Protein 5GRQ (pdb70)

Radius of gyration: 24.54 Å; Cα contacts (8 Å, |Δi|>4): 240; chains: 4; bounding box: 32×36×92 Å

Organism: Homo sapiens (NCBI:txid9606)

InterPro domains:
  IPR031333 Daxx, N-terminal Rassf1C-interacting domain [PF03344] (49-145)
  IPR031333 Daxx, N-terminal Rassf1C-interacting domain [cd13151] (57-144)
  IPR038298 Daxx, N-terminal domain superfamily [G3DSA:1.10.8.810] (55-144)
  IPR046378 Daxx, histone-binding domain [PF20920] (296-380)
  IPR046378 Daxx, histone-binding domain [cd13150] (183-387)
  IPR046426 Daxx, histone-binding domain superfamily [G3DSA:1.20.58.2170] (178-389)

Solvent-accessible surface area: 14008 Å² total; per-residue (Å²): 73,168,139,23,44,81,132,67,2,77,107,18,3,92,60,0,10,82,25,0,103,136,65,3,84,79,47,97,69,0,23,78,8,0,108,42,5,20,97,11,10,67,20,21,4,44,0,14,47,67,2,18,97,25,0,52,102,0,4,63,118,1,141,80,133,68,56,48,3,2,17,16,0,24,65,0,3,93,27,1,109,82,28,38,52,128,151,51,148,183,125,149,122,15,58,80,128,76,2,57,148,38,2,109,59,0,24,105,13,0,143,139,84,2,72,106,46,101,69,2,26,69,28,2,101,80,31,13,102,171,8,64,22,17,9,39,0,16,50,66,0,22,98,46,0,54,144,10,8,73,67,2,144,83,131,86,62,24,6,1,9,8,0,19,77,4,1,86,41,0,120,82,34,53,94,193,130,131,81,158,42,127,18,41,140,29,96,90,2,133,110,10,20,139,112,0,29,98,56,18,181,52,81,121,40,156,116,135,79,39,62,78,29,78,89,0,107,104,7,23,135,107,1,38,97,44,15,156,86,90,182

Secondary structure (DSSP, 8-state):
-PPP-HHHHHHHHHHHHHHHHHH-TT-TTHHHHHHHHHHTB-HHHHTSHHHHHHHHHHHHHHHH-GGGHHHHHHHHHHHHHHTB-S----/-PPP-HHHHHHHHHHHHHHHHHHSTT-TTHHHHHHHHHHTB-HHHHTSHHHHHHHHHHHHHHHH-GGGHHHHHHHHHHHHHHTB-/----S-S--SSHHHHHHHHHHHHHHHHT--/-TTSGGGSHHHHHHHHHHHHHHHHT-

Foldseek 3Di:
DDAWCQVVLVVLVVVLLVVCVVPPVVPVVLSVVLVVLLVQFDPDCNGDVVSVVLSVVLVVVCVVCVVCNVVSSVVSVVVSVVGGNDDDDD/DDQFCLPVLVVLVVVVLVVCCVLVVVCNVLSVLLVVLLVQFDPDCNRDPVSVVLSVVLVVVCVVCVVCNVVSSVVSSVVSNVRGD/DDDDDDDQPPDPVSVVVVVVVVVVVVVVDD/DCVDQPNPVVSVVVVVVVVVVVVVVD

Sequence (231 aa):
GKKCYKLENEKLFEEFLELCKMQTADHPEVVPFLYNRQQRAHSLFLASAEFCNILSRVLSRARSRPAKLYVYINELCTVLKAHSAKKKLNGKKCYKLENEKLFEEFLELCKMQTADHPEVVPFLYNRQQRAHSLFLASAEFCNILSRVLSRARSRPAKLYVYINELCTVLKAHSAVTVDDDDDDNDPENRIAKKMLLEEIKANLSDDDDDDNDPENRIAKKMLLEEIKANL

Nearest PDB structures (foldseek):
  5grq-assembly1_A  TM=1.011E+00  e=3.594E-14  Homo sapiens
  5grq-assembly1_B  TM=9.901E-01  e=2.412E-12  Homo sapiens
  2kzs-assembly1_A  TM=9.160E-01  e=1.026E-12  Homo sapiens
  5y6o-assembly1_A  TM=9.663E-01  e=1.423E-11  Homo sapiens
  5y6o-assembly3_I  TM=9.458E-01  e=7.373E-12  Homo sapiens

GO terms:
  GO:0000775 chromosome, centromeric region (C, IDA)
  GO:0005634 nucleus (C, IDA)
  GO:0036480 neuron intrinsic apoptotic signaling pathway in response to oxidative stress (P, IGI)
  GO:0030295 protein kinase activator activity (F, IGI)
  GO:0019901 protein kinase binding (F, IPI)
  GO:0006355 regulation of DNA-templated transcription (P, IDA)
  GO:0034605 cellular response to heat (P, IDA)
  GO:0034620 cellular response to unfolded protein (P, IDA)
  GO:0016605 PML body (C, IDA)
  GO:0003713 transcription coactivator activity (F, IDA)
  GO:0042393 histone binding (F, IDA)
  GO:1903936 cellular response to sodium arsenite (P, IDA)
  GO:0140889 DNA replication-dependent chromatin disassembly (P, IDA)
  GO:0031396 regulation of protein ubiquitination (P, IDA)
  GO:0031509 subtelomeric heterochromatin formation (P, IDA)
  GO:0072738 cellular response to diamide (P, IDA)
  GO:0071276 cellular response to cadmium ion (P, IDA)
  GO:0071280 cellular response to copper ion (P, IDA)
  GO:0005634 nucleus (C, EXP)
  GO:0005737 cytoplasm (C, EXP)

B-factor: mean 21.77, std 12.93, range [7.53, 88.65]

CATH classification: 1.10.8.810

Structure (mmCIF, N/CA/C/O backbone):
data_5GRQ
#
_entry.id   5GRQ
#
_cell.length_a   53.428
_cell.length_b   56.217
_cell.length_c   102.917
_cell.angle_alpha   90.00
_cell.angle_beta   90.00
_cell.angle_gamma   90.00
#
_symmetry.space_group_name_H-M   'P 21 21 21'
#
loop_
_entity.id
_entity.type
_entity.pdbx_description
1 polymer 'Death domain-associated protein 6'
2 polymer 'Transcriptional regulator ATRX'
3 non-polymer 'ACETATE ION'
4 non-polymer GLYCEROL
5 non-polymer 'CHLORIDE ION'
6 non-polymer 'ZINC ION'
7 water water
#
loop_
_atom_site.group_PDB
_atom_site.id
_atom_site.type_symbol
_atom_site.label_atom_id
_atom_site.label_alt_id
_atom_site.label_comp_id
_atom_site.label_asym_id
_atom_site.label_entity_id
_atom_site.label_seq_id
_atom_site.pdbx_PDB_ins_code
_atom_site.Cartn_x
_atom_site.Cartn_y
_atom_site.Cartn_z
_atom_site.occupancy
_atom_site.B_iso_or_equiv
_atom_site.auth_seq_id
_atom_site.auth_comp_id
_atom_site.auth_asym_id
_atom_site.auth_atom_id
_atom_site.pdbx_PDB_model_num
ATOM 1 N N . GLY A 1 1 ? 55.118 -20.271 79.245 1.00 16.05 55 GLY A N 1
ATOM 2 C CA . GLY A 1 1 ? 54.115 -20.424 78.210 1.00 18.41 55 GLY A CA 1
ATOM 3 C C . GLY A 1 1 ? 54.690 -21.212 77.053 1.00 18.81 55 GLY A C 1
ATOM 4 O O . GLY A 1 1 ? 55.404 -22.193 77.252 1.00 19.96 55 GLY A O 1
ATOM 5 N N . LYS A 1 2 ? 54.396 -20.778 75.839 1.00 15.61 56 LYS A N 1
ATOM 6 C CA . LYS A 1 2 ? 54.915 -21.492 74.684 1.00 13.37 56 LYS A CA 1
ATOM 7 C C . LYS A 1 2 ? 56.438 -21.373 74.605 1.00 14.35 56 LYS A C 1
ATOM 8 O O . LYS A 1 2 ? 57.061 -20.476 75.191 1.00 14.75 56 LYS A O 1
ATOM 14 N N . LYS A 1 3 ? 57.036 -22.325 73.898 1.00 13.05 57 LYS A N 1
ATOM 15 C CA . LYS A 1 3 ? 58.487 -22.396 73.786 1.00 10.70 57 LYS A CA 1
ATOM 16 C C . LYS A 1 3 ? 59.030 -21.223 72.972 1.00 10.73 57 LYS A C 1
ATOM 17 O O . LYS A 1 3 ? 58.527 -20.919 71.883 1.00 12.33 57 LYS A O 1
ATOM 23 N N . CYS A 1 4 ? 60.072 -20.577 73.491 1.00 11.57 58 CYS A N 1
ATOM 24 C CA . CYS A 1 4 ? 60.716 -19.463 72.809 1.00 9.42 58 CYS A CA 1
ATOM 25 C C . CYS A 1 4 ? 61.746 -19.966 71.805 1.00 12.01 58 CYS A C 1
ATOM 26 O O . CYS A 1 4 ? 62.592 -20.800 72.140 1.00 13.92 58 CYS A O 1
ATOM 29 N N . TYR A 1 5 ? 61.672 -19.452 70.576 1.00 9.78 59 TYR A N 1
ATOM 30 C CA . TYR A 1 5 ? 62.586 -19.831 69.503 1.00 9.67 59 TYR A CA 1
ATOM 31 C C . TYR A 1 5 ? 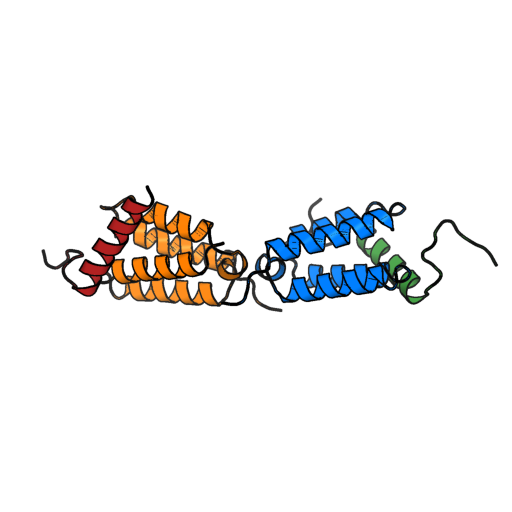63.463 -18.667 69.026 1.00 11.32 59 TYR A C 1
ATOM 32 O O . TYR A 1 5 ? 64.011 -18.729 67.917 1.00 12.12 59 TYR A O 1
ATOM 41 N N . LYS A 1 6 ? 63.623 -17.615 69.832 1.00 9.76 60 LYS A N 1
ATOM 42 C CA . LYS A 1 6 ? 64.373 -16.440 69.380 1.00 9.05 60 LYS A CA 1
ATOM 43 C C . LYS A 1 6 ? 65.744 -16.805 68.805 1.00 10.41 60 LYS A C 1
ATOM 44 O O . LYS A 1 6 ? 66.067 -16.430 67.673 1.00 12.01 60 LYS A O 1
ATOM 50 N N . LEU A 1 7 ? 66.581 -17.488 69.587 1.00 12.03 61 LEU A N 1
ATOM 51 C CA . LEU A 1 7 ? 67.940 -17.776 69.139 1.00 12.83 61 LEU A CA 1
ATOM 52 C C . LEU A 1 7 ? 67.963 -18.790 68.004 1.00 12.94 61 LEU A C 1
ATOM 53 O O . LEU A 1 7 ? 68.745 -18.644 67.058 1.00 13.28 61 LEU A O 1
ATOM 58 N N . GLU A 1 8 ? 67.130 -19.832 68.074 1.00 11.02 62 GLU A N 1
ATOM 59 C CA . GLU A 1 8 ? 67.092 -20.800 66.980 1.00 11.82 62 GLU A CA 1
ATOM 60 C C . GLU A 1 8 ? 66.659 -20.140 65.676 1.00 11.88 62 GLU A C 1
ATOM 61 O O . GLU A 1 8 ? 67.224 -20.424 64.612 1.00 12.34 62 GLU A O 1
ATOM 67 N N . ASN A 1 9 ? 65.660 -19.253 65.734 1.00 10.37 63 ASN A N 1
ATOM 68 C CA . ASN A 1 9 ? 65.229 -18.555 64.529 1.00 8.66 63 ASN A CA 1
ATOM 69 C C . ASN A 1 9 ? 66.301 -17.621 63.980 1.00 9.95 63 ASN A C 1
ATOM 70 O O . ASN A 1 9 ? 66.346 -17.403 62.761 1.00 11.53 63 ASN A O 1
ATOM 75 N N . GLU A 1 10 ? 67.151 -17.049 64.840 1.00 9.37 64 GLU A N 1
ATOM 76 C CA . GLU A 1 10 ? 68.273 -16.259 64.333 1.00 10.52 64 GLU A CA 1
ATOM 77 C C . GLU A 1 10 ? 69.255 -17.140 63.574 1.00 12.52 64 GLU A C 1
ATOM 78 O O . GLU A 1 10 ? 69.732 -16.757 62.492 1.00 12.93 64 GLU A O 1
ATOM 84 N N . LYS A 1 11 ? 69.547 -18.330 64.116 1.00 10.22 65 LYS A N 1
ATOM 85 C CA . LYS A 1 11 ? 70.445 -19.266 63.438 1.00 10.45 65 LYS A CA 1
ATOM 86 C C . LYS A 1 11 ? 69.872 -19.701 62.096 1.00 13.85 65 LYS A C 1
ATOM 87 O O . LYS A 1 11 ? 70.581 -19.705 61.077 1.00 12.31 65 LYS A O 1
ATOM 93 N N . LEU A 1 12 ? 68.582 -20.072 62.077 1.00 11.62 66 LEU A N 1
ATOM 94 C CA . LEU A 1 12 ? 67.966 -20.548 60.840 1.00 9.69 66 LEU A CA 1
ATOM 95 C C . LEU A 1 12 ? 67.857 -19.431 59.816 1.00 12.09 66 LEU A C 1
ATOM 96 O O . LEU A 1 12 ? 68.094 -19.649 58.620 1.00 11.95 66 LEU A O 1
ATOM 101 N N . PHE A 1 13 ? 67.507 -18.224 60.255 1.00 10.23 67 PHE A N 1
ATOM 102 C CA . PHE A 1 13 ? 67.416 -17.127 59.297 1.00 9.69 67 PHE A CA 1
ATOM 103 C C . PHE A 1 13 ? 68.783 -16.835 58.683 1.00 10.37 67 PHE A C 1
ATOM 104 O O . PHE A 1 13 ? 68.883 -16.575 57.479 1.00 11.42 67 PHE A O 1
ATOM 112 N N . GLU A 1 14 ? 69.847 -16.885 59.491 1.00 11.44 68 GLU A N 1
ATOM 113 C CA . GLU A 1 14 ? 71.197 -16.693 58.959 1.00 13.36 68 GLU A CA 1
ATOM 114 C C . GLU A 1 14 ? 71.564 -17.773 57.947 1.00 13.62 68 GLU A C 1
ATOM 115 O O . GLU A 1 14 ? 72.219 -17.485 56.933 1.00 14.48 68 GLU A O 1
ATOM 121 N N . GLU A 1 15 ? 71.174 -19.029 58.214 1.00 12.64 69 GLU A N 1
ATOM 122 C CA . GLU A 1 15 ? 71.417 -20.096 57.246 1.00 12.89 69 GLU A CA 1
ATOM 123 C C . GLU A 1 15 ? 70.711 -19.807 55.930 1.00 13.86 69 GLU A C 1
ATOM 124 O O . GLU A 1 15 ? 71.268 -20.038 54.850 1.00 12.97 69 GLU A O 1
ATOM 130 N N . PHE A 1 16 ? 69.467 -19.332 55.997 1.00 11.34 70 PHE A N 1
ATOM 131 C CA . PHE A 1 16 ? 68.753 -19.032 54.764 1.00 10.96 70 PHE A CA 1
ATOM 132 C C . PHE A 1 16 ? 69.406 -17.865 54.021 1.00 12.27 70 PHE A C 1
ATOM 133 O O . PHE A 1 16 ? 69.578 -17.925 52.797 1.00 13.57 70 PHE A O 1
ATOM 141 N N . LEU A 1 17 ? 69.794 -16.807 54.738 1.00 10.63 71 LEU A N 1
ATOM 142 C CA . LEU A 1 17 ? 70.509 -15.705 54.094 1.00 11.46 71 LEU A CA 1
ATOM 143 C C . LEU A 1 17 ? 71.809 -16.176 53.440 1.00 13.09 71 LEU A C 1
ATOM 144 O O . LEU A 1 17 ? 72.160 -15.719 52.349 1.00 12.71 71 LEU A O 1
ATOM 149 N N . GLU A 1 18 ? 72.547 -17.078 54.093 1.00 12.59 72 GLU A N 1
ATOM 150 C CA . GLU A 1 18 ? 73.771 -17.588 53.482 1.00 12.64 72 GLU A CA 1
ATOM 151 C C . GLU A 1 18 ? 73.468 -18.339 52.191 1.00 12.75 72 GLU A C 1
ATOM 152 O O . GLU A 1 18 ? 74.189 -18.197 51.188 1.00 13.52 72 GLU A O 1
ATOM 158 N N . LEU A 1 19 ? 72.406 -19.145 52.196 1.00 12.25 73 LEU A N 1
ATOM 159 C CA . LEU A 1 19 ? 71.958 -19.797 50.974 1.00 13.79 73 LEU A CA 1
ATOM 160 C C . LEU A 1 19 ? 71.653 -18.769 49.890 1.00 14.12 73 LEU A C 1
ATOM 161 O O . LEU A 1 19 ? 72.051 -18.934 48.731 1.00 12.76 73 LEU A O 1
ATOM 166 N N . CYS A 1 20 ? 70.953 -17.690 50.250 1.00 11.55 74 CYS A N 1
ATOM 167 C CA . CYS A 1 20 ? 70.668 -16.634 49.278 1.00 10.41 74 CYS A CA 1
ATOM 168 C C . CYS A 1 20 ? 71.948 -15.973 48.772 1.00 13.10 74 CYS A C 1
ATOM 169 O O . CYS A 1 20 ? 72.048 -15.644 47.584 1.00 15.50 74 CYS A O 1
ATOM 172 N N . LYS A 1 21 ? 72.948 -15.786 49.643 1.00 11.82 75 LYS A N 1
ATOM 173 C CA . LYS A 1 21 ? 74.208 -15.197 49.191 1.00 13.36 75 LYS A CA 1
ATOM 174 C C . LYS A 1 21 ? 74.874 -16.061 48.128 1.00 13.79 75 LYS A C 1
ATOM 175 O O . LYS A 1 21 ? 75.492 -15.536 47.194 1.00 14.69 75 LYS A O 1
ATOM 181 N N . MET A 1 22 ? 74.782 -17.386 48.265 1.00 12.60 76 MET A N 1
ATOM 182 C CA . MET A 1 22 ? 75.387 -18.273 47.280 1.00 11.42 76 MET A CA 1
ATOM 183 C C . MET A 1 22 ? 74.692 -18.211 45.927 1.00 11.90 76 MET A C 1
ATOM 184 O O . MET A 1 22 ? 75.338 -18.446 44.903 1.00 12.19 76 MET A O 1
ATOM 189 N N . GLN A 1 23 ? 73.384 -17.945 45.898 1.00 11.04 77 GLN A N 1
ATOM 190 C CA . GLN A 1 23 ? 72.606 -18.099 44.673 1.00 11.70 77 GLN A CA 1
ATOM 191 C C . GLN A 1 23 ? 72.100 -16.794 44.085 1.00 12.25 77 GLN A C 1
ATOM 192 O O . GLN A 1 23 ? 71.537 -16.811 42.982 1.00 14.91 77 GLN A O 1
ATOM 198 N N . THR A 1 24 ? 72.282 -15.662 44.765 1.00 11.82 78 THR A N 1
ATOM 199 C CA . THR A 1 24 ? 71.730 -14.407 44.260 1.00 13.36 78 THR A CA 1
ATOM 200 C C . THR A 1 24 ? 72.799 -13.329 44.107 1.00 15.64 78 THR A C 1
ATOM 201 O O . THR A 1 24 ? 72.504 -12.136 44.258 1.00 14.54 78 THR A O 1
ATOM 205 N N . ALA A 1 25 ? 74.032 -13.720 43.761 1.00 12.32 79 ALA A N 1
ATOM 206 C CA . ALA A 1 25 ? 75.105 -12.738 43.618 1.00 13.74 79 ALA A CA 1
ATOM 207 C C . ALA A 1 25 ? 74.822 -11.736 42.508 1.00 11.02 79 ALA A C 1
ATOM 208 O O . ALA A 1 25 ? 75.396 -10.640 42.510 1.00 15.10 79 ALA A O 1
ATOM 210 N N . ASP A 1 26 ? 73.972 -12.086 41.545 1.00 12.51 80 ASP A N 1
ATOM 211 C CA . ASP A 1 26 ? 73.648 -11.145 40.483 1.00 11.23 80 ASP A CA 1
ATOM 212 C C . ASP A 1 26 ? 72.568 -10.157 40.886 1.00 10.79 80 ASP A C 1
ATOM 213 O O . ASP A 1 26 ? 72.296 -9.222 40.122 1.00 13.99 80 ASP A O 1
ATOM 218 N N . HIS A 1 27 ? 71.972 -10.314 42.067 1.00 11.32 81 HIS A N 1
ATOM 219 C CA . HIS A 1 27 ? 71.031 -9.329 42.603 1.00 12.47 81 HIS A CA 1
ATOM 220 C C . HIS A 1 27 ? 71.366 -9.115 44.063 1.00 10.44 81 HIS A C 1
ATOM 221 O O . HIS A 1 27 ? 70.664 -9.593 44.966 1.00 11.70 81 HIS A O 1
ATOM 228 N N . PRO A 1 28 ? 72.467 -8.401 44.328 1.00 10.35 82 PRO A N 1
ATOM 229 C CA . PRO A 1 28 ? 72.937 -8.207 45.710 1.00 9.84 82 PRO A CA 1
ATOM 230 C C . PRO A 1 28 ? 71.935 -7.521 46.606 1.00 9.54 82 PRO A C 1
ATOM 231 O O . PRO A 1 28 ? 72.143 -7.526 47.819 1.00 12.35 82 PRO A O 1
ATOM 235 N N . GLU A 1 29 ? 70.884 -6.927 46.051 1.00 10.62 83 GLU A N 1
ATOM 236 C CA . GLU A 1 29 ? 69.882 -6.238 46.848 1.00 9.52 83 GLU A CA 1
ATOM 237 C C . GLU A 1 29 ? 68.941 -7.196 47.570 1.00 9.36 83 GLU A C 1
ATOM 238 O O . GLU A 1 29 ? 68.247 -6.772 48.502 1.00 10.78 83 GLU A O 1
ATOM 244 N N . VAL A 1 30 ? 68.905 -8.469 47.175 1.00 9.81 84 VAL A N 1
ATOM 245 C CA . VAL A 1 30 ? 67.951 -9.408 47.775 1.00 10.00 84 VAL A CA 1
ATOM 246 C C . VAL A 1 30 ? 68.261 -9.635 49.249 1.00 10.90 84 VAL A C 1
ATOM 247 O O . VAL A 1 30 ? 67.381 -9.528 50.118 1.00 10.22 84 VAL A O 1
ATOM 251 N N . VAL A 1 31 ? 69.513 -9.964 49.561 1.00 11.34 85 VAL A N 1
ATOM 252 C CA . VAL A 1 31 ? 69.868 -10.287 50.942 1.00 12.27 85 VAL A CA 1
ATOM 253 C C . VAL A 1 31 ? 69.639 -9.112 51.897 1.00 11.19 85 VAL A C 1
ATOM 254 O O . VAL A 1 31 ? 68.965 -9.303 52.919 1.00 11.15 85 VAL A O 1
ATOM 258 N N . PRO A 1 32 ? 70.120 -7.894 51.619 1.00 12.12 86 PRO A N 1
ATOM 259 C CA . PRO A 1 32 ? 69.813 -6.785 52.543 1.00 11.80 86 PRO A CA 1
ATOM 260 C C . PRO A 1 32 ? 68.326 -6.502 52.664 1.00 11.66 86 PRO A C 1
ATOM 261 O O . PRO A 1 32 ? 67.865 -6.047 53.722 1.00 11.25 86 PRO A O 1
ATOM 265 N N . PHE A 1 33 ? 67.566 -6.746 51.600 1.00 10.01 87 PHE A N 1
ATOM 266 C CA . PHE A 1 33 ? 66.122 -6.558 51.654 1.00 9.25 87 PHE A CA 1
ATOM 267 C C . PHE A 1 33 ? 65.474 -7.520 52.649 1.00 12.62 87 PHE A C 1
ATOM 268 O O . PHE A 1 33 ? 64.636 -7.108 53.462 1.00 10.79 87 PHE A O 1
ATOM 276 N N . LEU A 1 34 ? 65.873 -8.795 52.622 1.00 11.55 88 LEU A N 1
ATOM 277 C CA . LEU A 1 34 ? 65.330 -9.769 53.569 1.00 10.13 88 LEU A CA 1
ATOM 278 C C . LEU A 1 34 ? 65.778 -9.469 54.996 1.00 11.77 88 LEU A C 1
ATOM 279 O O . LEU A 1 34 ? 64.988 -9.578 55.946 1.00 11.50 88 LEU A O 1
ATOM 284 N N . TYR A 1 35 ? 67.045 -9.088 55.163 1.00 10.58 89 TYR A N 1
ATOM 285 C CA . TYR A 1 35 ? 67.534 -8.678 56.470 1.00 12.24 89 TYR A CA 1
ATOM 286 C C . TYR A 1 35 ? 66.716 -7.515 57.017 1.00 12.92 89 TYR A C 1
ATOM 287 O O . TYR A 1 35 ? 66.350 -7.506 58.197 1.00 12.35 89 TYR A O 1
ATOM 296 N N . ASN A 1 36 ? 66.404 -6.532 56.169 1.00 10.35 90 ASN A N 1
ATOM 297 C CA . ASN A 1 36 ? 65.619 -5.388 56.618 1.00 9.46 90 ASN A CA 1
ATOM 298 C C . ASN A 1 36 ? 64.241 -5.828 57.106 1.00 14.17 90 ASN A C 1
ATOM 299 O O . ASN A 1 36 ? 63.770 -5.342 58.141 1.00 14.80 90 ASN A O 1
ATOM 304 N N . ARG A 1 37 ? 63.601 -6.780 56.402 1.00 12.75 91 ARG A N 1
ATOM 305 C CA . ARG A 1 37 ? 62.304 -7.300 56.852 1.00 11.77 91 ARG A CA 1
ATOM 306 C C . ARG A 1 37 ? 62.423 -8.031 58.183 1.00 15.52 91 ARG A C 1
ATOM 307 O O . ARG A 1 37 ? 61.537 -7.913 59.038 1.00 15.37 91 ARG A O 1
ATOM 315 N N . GLN A 1 38 ? 63.505 -8.795 58.381 1.00 12.95 92 GLN A N 1
ATOM 316 C CA . GLN A 1 38 ? 63.715 -9.421 59.685 1.00 13.89 92 GLN A CA 1
ATOM 317 C C . GLN A 1 38 ? 63.837 -8.371 60.780 1.00 17.58 92 GLN A C 1
ATOM 318 O O . GLN A 1 38 ? 63.232 -8.512 61.849 1.00 15.96 92 GLN A O 1
ATOM 324 N N . GLN A 1 39 ? 64.613 -7.310 60.531 1.00 12.85 93 GLN A N 1
ATOM 325 C CA . GLN A 1 39 ? 64.854 -6.293 61.550 1.00 13.50 93 GLN A CA 1
ATOM 326 C C . GLN A 1 39 ? 63.598 -5.507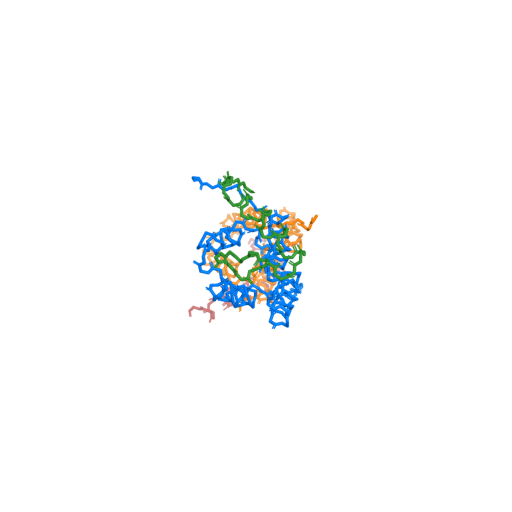 61.894 1.00 15.76 93 GLN A C 1
ATOM 327 O O . GLN A 1 39 ? 63.510 -4.950 62.996 1.00 19.54 93 GLN A O 1
ATOM 333 N N . ARG A 1 40 ? 62.627 -5.456 60.991 1.00 14.21 94 ARG A N 1
ATOM 334 C CA . ARG A 1 40 ? 61.413 -4.681 61.199 1.00 12.57 94 ARG A CA 1
ATOM 335 C C . ARG A 1 40 ? 60.257 -5.515 61.743 1.00 12.03 94 ARG A C 1
ATOM 336 O O . ARG A 1 40 ? 59.178 -4.961 61.981 1.00 13.79 94 ARG A O 1
ATOM 344 N N . ALA A 1 41 ? 60.453 -6.812 61.966 1.00 12.22 95 ALA A N 1
ATOM 345 C CA . ALA A 1 41 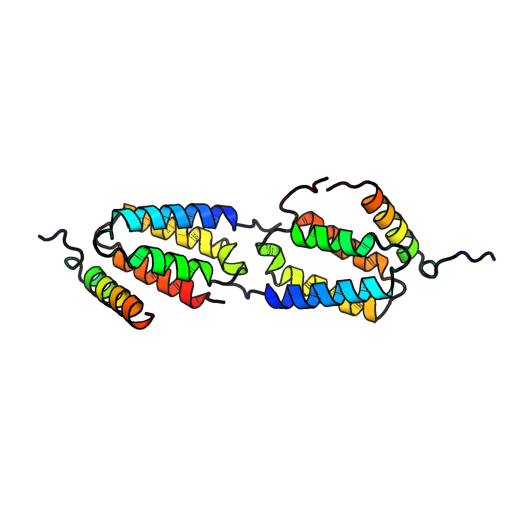? 59.356 -7.670 62.396 1.00 9.63 95 ALA A CA 1
ATOM 346 C C . ALA A 1 41 ? 59.077 -7.553 63.892 1.00 9.75 95 ALA A C 1
ATOM 347 O O . ALA A 1 41 ? 59.960 -7.230 64.698 1.00 12.96 95 ALA A O 1
ATOM 349 N N . HIS A 1 42 ? 57.830 -7.848 64.262 1.00 10.64 96 HIS A N 1
ATOM 350 C CA . HIS A 1 42 ? 57.459 -7.907 65.674 1.00 10.82 96 HIS A CA 1
ATOM 351 C C . HIS A 1 42 ? 58.256 -8.967 66.421 1.00 9.25 96 HIS A C 1
ATOM 352 O O . HIS A 1 42 ? 58.543 -10.050 65.901 1.00 10.29 96 HIS A O 1
ATOM 359 N N . SER A 1 43 ? 58.585 -8.639 67.672 1.00 9.54 97 SER A N 1
ATOM 360 C CA . SER A 1 43 ? 59.332 -9.538 68.539 1.00 9.29 97 SER A CA 1
ATOM 361 C C . SER A 1 43 ? 58.647 -10.893 68.703 1.00 10.17 97 SER A C 1
ATOM 362 O O . SER A 1 43 ? 59.319 -11.933 68.731 1.00 11.71 97 SER A O 1
ATOM 365 N N . LEU A 1 44 ? 57.320 -10.904 68.871 1.00 8.96 98 LEU A N 1
ATOM 366 C CA . LEU A 1 44 ? 56.616 -12.164 69.088 1.00 10.62 98 LEU A CA 1
ATOM 367 C C . LEU A 1 44 ? 56.865 -13.125 67.928 1.00 9.39 98 LEU A C 1
ATOM 368 O O . LEU A 1 44 ? 57.254 -14.284 68.125 1.00 10.89 98 LEU A O 1
ATOM 373 N N . PHE A 1 45 ? 56.688 -12.639 66.698 1.00 11.38 99 PHE A N 1
ATOM 374 C CA . PHE A 1 45 ? 56.947 -13.479 65.535 1.00 10.05 99 PHE A CA 1
ATOM 375 C C . PHE A 1 45 ? 58.388 -13.970 65.515 1.00 8.34 99 PHE A C 1
ATOM 376 O O . PHE A 1 45 ? 58.650 -15.155 65.273 1.00 9.57 99 PHE A O 1
ATOM 384 N N . LEU A 1 46 ? 59.341 -13.067 65.750 1.00 9.02 100 LEU A N 1
ATOM 385 C CA . LEU A 1 46 ? 60.747 -13.455 65.690 1.00 9.11 100 LEU A CA 1
ATOM 386 C C . LEU A 1 46 ? 61.098 -14.551 66.692 1.00 10.61 100 LEU A C 1
ATOM 387 O O . LEU A 1 46 ? 62.094 -15.257 66.494 1.00 10.48 100 LEU A O 1
ATOM 392 N N . ALA A 1 47 ? 60.314 -14.707 67.759 1.00 8.31 101 ALA A N 1
ATOM 393 C CA . ALA A 1 47 ? 60.584 -15.691 68.791 1.00 8.73 101 ALA A CA 1
ATOM 394 C C . ALA A 1 47 ? 59.698 -16.928 68.668 1.00 9.12 101 ALA A C 1
ATOM 395 O O . ALA A 1 47 ? 59.724 -17.783 69.555 1.00 10.47 101 ALA A O 1
ATOM 397 N N . SER A 1 48 ? 58.926 -17.045 67.592 1.00 8.59 102 SER A N 1
ATOM 398 C CA . SER A 1 48 ? 57.828 -18.004 67.545 1.00 9.63 102 SER A CA 1
ATOM 399 C C . SER A 1 48 ? 58.189 -19.334 66.889 1.00 9.18 102 SER A C 1
ATOM 400 O O . SER A 1 48 ? 59.013 -19.405 65.973 1.00 10.03 102 SER A O 1
ATOM 403 N N . ALA A 1 49 ? 57.492 -20.393 67.326 1.00 9.06 103 ALA A N 1
ATOM 404 C CA . ALA A 1 49 ? 57.514 -21.645 66.570 1.00 8.89 103 ALA A CA 1
ATOM 405 C C . ALA A 1 49 ? 56.983 -21.445 65.150 1.00 9.85 103 ALA A C 1
ATOM 406 O O . ALA A 1 49 ? 57.429 -22.130 64.220 1.00 10.01 103 ALA A O 1
ATOM 408 N N . GLU A 1 50 ? 56.043 -20.513 64.958 1.00 7.98 104 GLU A N 1
ATOM 409 C CA . GLU A 1 50 ? 55.556 -20.214 63.614 1.00 9.10 104 GLU A CA 1
ATOM 410 C C . GLU A 1 50 ? 56.711 -19.871 62.681 1.00 8.98 104 GLU A C 1
ATOM 411 O O . GLU A 1 50 ? 56.814 -20.424 61.581 1.00 9.80 104 GLU A O 1
ATOM 417 N N . PHE A 1 51 ? 57.592 -18.965 63.112 1.00 9.05 105 PHE A N 1
ATOM 418 C CA . PHE A 1 51 ? 58.729 -18.573 62.283 1.00 10.13 105 PHE A CA 1
ATOM 419 C C . PHE A 1 51 ? 59.711 -19.733 62.133 1.00 8.85 105 PHE A C 1
ATOM 420 O O . PHE A 1 51 ? 60.238 -19.967 61.041 1.00 10.13 105 PHE A O 1
ATOM 428 N N . CYS A 1 52 ? 59.930 -20.501 63.205 1.00 9.09 106 CYS A N 1
ATOM 429 C CA . CYS A 1 52 ? 60.761 -21.699 63.091 1.00 11.37 106 CYS A CA 1
ATOM 430 C C . CYS A 1 52 ? 60.221 -22.645 62.020 1.00 10.55 106 CYS A C 1
ATOM 431 O O . CYS A 1 52 ? 60.985 -23.168 61.203 1.00 11.06 106 CYS A O 1
ATOM 434 N N . ASN A 1 53 ? 58.904 -22.857 61.990 1.00 8.65 107 ASN A N 1
ATOM 435 C CA . ASN A 1 53 ? 58.322 -23.745 60.975 1.00 8.38 107 ASN A CA 1
ATOM 436 C C . ASN A 1 53 ? 58.591 -23.230 59.566 1.00 9.39 107 ASN A C 1
ATOM 437 O O . ASN A 1 53 ? 58.978 -23.999 58.673 1.00 10.76 107 ASN A O 1
ATOM 442 N N . ILE A 1 54 ? 58.358 -21.933 59.340 1.00 9.41 108 ILE A N 1
ATOM 443 C CA . ILE A 1 54 ? 58.549 -21.352 58.012 1.00 8.14 108 ILE A CA 1
ATOM 444 C C . ILE A 1 54 ? 60.002 -21.480 57.579 1.00 8.44 108 ILE A C 1
ATOM 445 O O . ILE A 1 54 ? 60.294 -21.902 56.450 1.00 11.28 108 ILE A O 1
ATOM 450 N N . LEU A 1 55 ? 60.931 -21.108 58.467 1.00 9.40 109 LEU A N 1
ATOM 451 C CA . LEU A 1 55 ? 62.351 -21.177 58.127 1.00 9.93 109 LEU A CA 1
ATOM 452 C C . LEU A 1 55 ? 62.781 -22.612 57.845 1.00 10.28 109 LEU A C 1
ATOM 453 O O . LEU A 1 55 ? 63.495 -22.876 56.866 1.00 11.18 109 LEU A O 1
ATOM 458 N N . SER A 1 56 ? 62.333 -23.556 58.679 1.00 9.21 110 SER A N 1
ATOM 459 C CA . SER A 1 56 ? 62.667 -24.961 58.464 1.00 9.62 110 SER A CA 1
ATOM 460 C C . SER A 1 56 ? 62.165 -25.424 57.107 1.00 10.96 110 SER A C 1
ATOM 461 O O . SER A 1 56 ? 62.869 -26.119 56.364 1.00 11.92 110 SER A O 1
ATOM 464 N N . ARG A 1 57 ? 60.948 -25.022 56.758 1.00 9.72 111 ARG A N 1
ATOM 465 C CA . ARG A 1 57 ? 60.350 -25.440 55.498 1.00 10.13 111 ARG A CA 1
ATOM 466 C C . ARG A 1 57 ? 61.100 -24.851 54.305 1.00 11.51 111 ARG A C 1
ATOM 467 O O . ARG A 1 57 ? 61.433 -25.579 53.366 1.00 12.60 111 ARG A O 1
ATOM 475 N N . VAL A 1 58 ? 61.376 -23.538 54.315 1.00 10.83 112 VAL A N 1
ATOM 476 C CA . VAL A 1 58 ? 61.996 -22.962 53.119 1.00 11.92 112 VAL A CA 1
ATOM 477 C C . VAL A 1 58 ? 63.453 -23.381 53.003 1.00 12.23 112 VAL A C 1
ATOM 478 O O . VAL A 1 58 ? 63.971 -23.495 51.887 1.00 12.09 112 VAL A O 1
ATOM 482 N N . LEU A 1 59 ? 64.138 -23.617 54.127 1.00 12.94 113 LEU A N 1
ATOM 483 C CA . LEU A 1 59 ? 65.490 -24.169 54.062 1.00 12.02 113 LEU A CA 1
ATOM 484 C C . LEU A 1 59 ? 65.483 -25.536 53.398 1.00 13.37 113 LEU A C 1
ATOM 485 O O . LEU A 1 59 ? 66.267 -25.807 52.479 1.00 14.56 113 LEU A O 1
ATOM 490 N N . SER A 1 60 ? 64.588 -26.413 53.845 1.00 14.03 114 SER A N 1
ATOM 491 C CA . SER A 1 60 ? 64.527 -27.752 53.276 1.00 12.94 114 SER A CA 1
ATOM 492 C C . SER A 1 60 ? 64.152 -27.707 51.799 1.00 13.33 114 SER A C 1
ATOM 493 O O . SER A 1 60 ? 64.782 -28.375 50.965 1.00 14.32 114 SER A O 1
ATOM 496 N N . ARG A 1 61 ? 63.149 -26.901 51.448 1.00 12.72 115 ARG A N 1
ATOM 497 C CA . ARG A 1 61 ? 62.699 -26.846 50.062 1.00 13.33 115 ARG A CA 1
ATOM 498 C C . ARG A 1 61 ? 63.754 -26.229 49.158 1.00 16.31 115 ARG A C 1
ATOM 499 O O . ARG A 1 61 ? 63.950 -26.696 48.035 1.00 15.08 115 ARG A O 1
ATOM 507 N N . ALA A 1 62 ? 64.432 -25.172 49.626 1.00 13.82 116 ALA A N 1
ATOM 508 C CA . ALA A 1 62 ? 65.461 -24.530 48.817 1.00 14.15 116 ALA A CA 1
ATOM 509 C C . ALA A 1 62 ? 66.662 -25.439 48.600 1.00 14.97 116 ALA A C 1
ATOM 510 O O . ALA A 1 62 ? 67.262 -25.407 47.524 1.00 18.89 116 ALA A O 1
ATOM 512 N N . ARG A 1 63 ? 67.028 -26.247 49.602 1.00 14.20 117 ARG A N 1
ATOM 513 C CA . ARG A 1 63 ? 68.130 -27.188 49.413 1.00 14.75 117 ARG A CA 1
ATOM 514 C C . ARG A 1 63 ? 67.733 -28.338 48.491 1.00 22.04 117 ARG A C 1
ATOM 515 O O . ARG A 1 63 ? 68.569 -28.831 47.720 1.00 26.49 117 ARG A O 1
ATOM 523 N N . SER A 1 64 ? 66.470 -28.771 48.543 1.00 16.40 118 SER A N 1
ATOM 524 C CA . SER A 1 64 ? 66.024 -29.867 47.685 1.00 17.98 118 SER A CA 1
ATOM 525 C C . SER A 1 64 ? 65.855 -29.407 46.244 1.00 18.16 118 SER A C 1
ATOM 526 O O . SER A 1 64 ? 66.178 -30.150 45.311 1.00 21.05 118 SER A O 1
ATOM 529 N N . ARG A 1 65 ? 65.322 -28.200 46.038 1.00 17.58 119 ARG A N 1
ATOM 530 C CA . ARG A 1 65 ? 65.046 -27.680 44.695 1.00 19.76 119 ARG A CA 1
ATOM 531 C C . ARG A 1 65 ? 65.582 -26.267 44.557 1.00 18.55 119 ARG A C 1
ATOM 532 O O . ARG A 1 65 ? 64.810 -25.300 44.579 1.00 19.46 119 ARG A O 1
ATOM 540 N N . PRO A 1 66 ? 66.897 -26.113 44.377 1.00 20.90 120 PRO A N 1
ATOM 541 C CA . PRO A 1 66 ? 67.468 -24.762 44.228 1.00 19.39 120 PRO A CA 1
ATOM 542 C C . PRO A 1 66 ? 66.904 -23.983 43.051 1.00 19.28 120 PRO A C 1
ATOM 543 O O . PRO A 1 66 ? 66.919 -22.747 43.086 1.00 20.01 120 PRO A O 1
ATOM 547 N N . ALA A 1 67 ? 66.402 -24.656 42.011 1.00 22.52 121 ALA A N 1
ATOM 548 C CA . ALA A 1 67 ? 65.809 -23.955 40.876 1.00 20.05 121 ALA A CA 1
ATOM 549 C C . ALA A 1 67 ? 64.471 -23.291 41.209 1.00 23.40 121 ALA A C 1
ATOM 550 O O . ALA A 1 67 ? 63.906 -22.631 40.332 1.00 21.40 121 ALA A O 1
ATOM 552 N N . LYS A 1 68 ? 63.948 -23.454 42.432 1.00 18.87 122 LYS A N 1
ATOM 553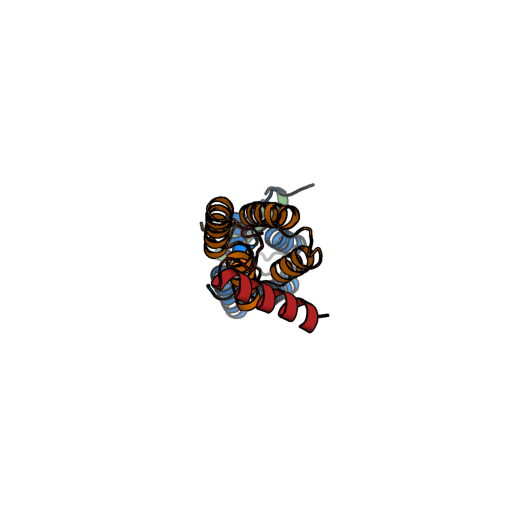 C CA . LYS A 1 68 ? 62.745 -22.757 42.881 1.00 16.82 122 LYS A CA 1
ATOM 554 C C . LYS A 1 68 ? 63.048 -21.762 44.004 1.00 13.22 122 LYS A C 1
ATOM 555 O O . LYS A 1 68 ? 62.129 -21.286 44.671 1.00 15.05 122 LYS A O 1
ATOM 561 N N . LEU A 1 69 ? 64.319 -21.374 44.168 1.00 15.13 123 LEU A N 1
AT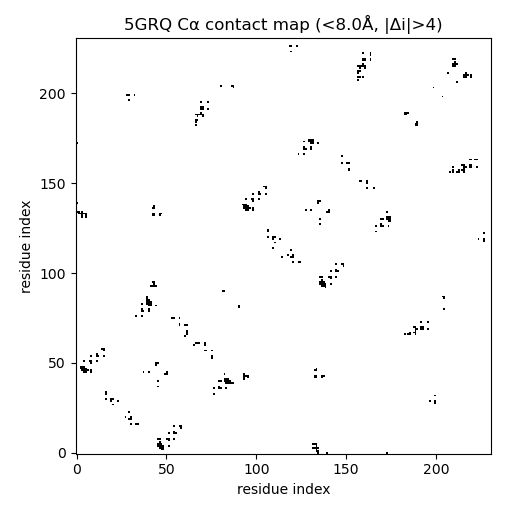OM 562 C CA . LEU A 1 69 ? 64.719 -20.514 45.285 1.00 12.31 123 LEU A CA 1
ATOM 563 C C . LEU A 1 69 ? 63.832 -19.276 45.429 1.00 11.67 123 LEU A C 1
ATOM 564 O O . LEU A 1 69 ? 63.421 -18.926 46.542 1.00 12.59 123 LEU A O 1
ATOM 569 N N . TYR A 1 70 ? 63.542 -18.585 44.321 1.00 13.61 124 TYR A N 1
ATOM 570 C CA . TYR A 1 70 ? 62.817 -17.325 44.445 1.00 12.88 124 TYR A CA 1
ATOM 571 C C . TYR A 1 70 ? 61.361 -17.538 44.852 1.00 12.23 124 TYR A C 1
ATOM 572 O O . TYR A 1 70 ? 60.770 -16.659 45.489 1.00 12.50 124 TYR A O 1
ATOM 581 N N . VAL A 1 71 ? 60.777 -18.691 44.517 1.00 13.63 125 VAL A N 1
ATOM 582 C CA . VAL A 1 71 ? 59.465 -19.033 45.060 1.00 13.98 125 VAL A CA 1
ATOM 583 C C . VAL A 1 71 ? 59.520 -19.003 46.579 1.00 12.89 125 VAL A C 1
ATOM 584 O O . VAL A 1 71 ? 58.659 -18.412 47.244 1.00 14.33 125 VAL A O 1
ATOM 588 N N . TYR A 1 72 ? 60.549 -19.631 47.149 1.00 11.62 126 TYR A N 1
ATOM 589 C CA . TYR A 1 72 ? 60.634 -19.729 48.599 1.00 12.00 126 TYR A CA 1
ATOM 590 C C . TYR A 1 72 ? 60.995 -18.384 49.214 1.00 11.68 126 TYR A C 1
ATOM 591 O O . TYR A 1 72 ? 60.469 -18.034 50.271 1.00 12.25 126 TYR A O 1
ATOM 600 N N . ILE A 1 73 ? 61.856 -17.600 48.556 1.00 10.61 127 ILE A N 1
ATOM 601 C CA . ILE A 1 73 ? 62.175 -16.265 49.063 1.00 9.97 127 ILE A CA 1
ATOM 602 C C . ILE A 1 73 ? 60.911 -15.422 49.166 1.00 13.84 127 ILE A C 1
ATOM 603 O O . ILE A 1 73 ? 60.693 -14.726 50.164 1.00 15.15 127 ILE A O 1
ATOM 608 N N . ASN A 1 74 ? 60.063 -15.470 48.134 1.00 11.67 128 ASN A N 1
ATOM 609 C CA . ASN A 1 74 ? 58.818 -14.705 48.156 1.00 13.51 128 ASN A CA 1
ATOM 610 C C . ASN A 1 74 ? 57.909 -15.135 49.298 1.00 14.71 128 ASN A C 1
ATOM 611 O O . ASN A 1 74 ? 57.234 -14.297 49.910 1.00 17.93 128 ASN A O 1
ATOM 616 N N . GLU A 1 75 ? 57.843 -16.437 49.572 1.00 13.90 129 GLU A N 1
ATOM 617 C CA . GLU A 1 75 ? 57.053 -16.917 50.701 1.00 15.37 129 GLU A CA 1
ATOM 618 C C . GLU A 1 75 ? 57.557 -16.322 52.012 1.00 12.27 129 GLU A C 1
ATOM 619 O O . GLU A 1 75 ? 56.763 -15.878 52.850 1.00 15.65 129 GLU A O 1
ATOM 625 N N . LEU A 1 76 ? 58.881 -16.289 52.200 1.00 11.78 130 LEU A N 1
ATOM 626 C CA . LEU A 1 76 ? 59.452 -15.731 53.419 1.00 10.82 130 LEU A CA 1
ATOM 627 C C . LEU A 1 76 ? 59.195 -14.229 53.504 1.00 14.24 130 LEU A C 1
ATOM 628 O O . LEU A 1 76 ? 58.809 -13.712 54.561 1.00 13.05 130 LEU A O 1
ATOM 633 N N . CYS A 1 77 ? 59.377 -13.523 52.388 1.00 13.16 131 CYS A N 1
ATOM 634 C CA . CYS A 1 77 ? 59.098 -12.094 52.336 1.00 10.68 131 CYS A CA 1
ATOM 635 C C . CYS A 1 77 ? 57.667 -11.798 52.762 1.00 11.09 131 CYS A C 1
ATOM 636 O O . CYS A 1 77 ? 57.424 -10.913 53.595 1.00 13.63 131 CYS A O 1
ATOM 639 N N . THR A 1 78 ? 56.710 -12.552 52.210 1.00 11.42 132 THR A N 1
ATOM 640 C CA . THR A 1 78 ? 55.293 -12.318 52.483 1.00 12.60 132 THR A CA 1
ATOM 641 C C . THR A 1 78 ? 54.975 -12.487 53.961 1.00 14.56 132 THR A C 1
ATOM 642 O O . THR A 1 78 ? 54.294 -11.646 54.557 1.00 13.17 132 THR A O 1
ATOM 646 N N . VAL A 1 79 ? 55.470 -13.561 54.583 1.00 12.20 133 VAL A N 1
ATOM 647 C CA . VAL A 1 79 ? 55.115 -13.749 55.983 1.00 14.39 133 VAL A CA 1
ATOM 648 C C . VAL A 1 79 ? 55.845 -12.745 56.877 1.00 10.75 133 VAL A C 1
ATOM 649 O O . VAL A 1 79 ? 55.281 -12.285 57.877 1.00 11.76 133 VAL A O 1
ATOM 653 N N . LEU A 1 80 ? 57.080 -12.356 56.529 1.00 10.36 134 LEU A N 1
ATOM 654 C CA . LEU A 1 80 ? 57.744 -11.292 57.281 1.00 9.34 134 LEU A CA 1
ATOM 655 C C . LEU A 1 80 ? 56.985 -9.980 57.152 1.00 12.75 134 LEU A C 1
ATOM 656 O O . LEU A 1 80 ? 56.817 -9.256 58.143 1.00 12.21 134 LEU A O 1
ATOM 661 N N . LYS A 1 81 ? 56.484 -9.678 55.948 1.00 11.40 135 LYS A N 1
ATOM 662 C CA . LYS A 1 81 ? 55.706 -8.454 55.752 1.00 10.22 135 LYS A CA 1
ATOM 663 C C . LYS A 1 81 ? 54.434 -8.478 56.594 1.00 10.78 135 LYS A C 1
ATOM 664 O O . LYS A 1 81 ? 54.050 -7.463 57.188 1.00 12.71 135 LYS A O 1
ATOM 670 N N . ALA A 1 82 ? 53.776 -9.639 56.674 1.00 10.02 136 ALA A N 1
ATOM 671 C CA . ALA A 1 82 ? 52.578 -9.777 57.495 1.00 9.71 136 ALA A CA 1
ATOM 672 C C . ALA A 1 82 ? 52.848 -9.537 58.978 1.00 11.12 136 ALA A C 1
ATOM 673 O O . ALA A 1 82 ? 51.913 -9.246 59.729 1.00 14.68 136 ALA A O 1
ATOM 675 N N . HIS A 1 83 ? 54.101 -9.640 59.411 1.00 9.28 137 HIS A N 1
ATOM 676 C CA . HIS A 1 83 ? 54.462 -9.450 60.809 1.00 10.42 137 HIS A CA 1
ATOM 677 C C . HIS A 1 83 ? 55.288 -8.186 61.029 1.00 11.73 137 HIS A C 1
ATOM 678 O O . HIS A 1 83 ? 55.949 -8.056 62.067 1.00 12.23 137 HIS A O 1
ATOM 685 N N . SER A 1 84 ? 55.276 -7.262 60.067 1.00 12.66 138 SER A N 1
ATOM 686 C CA . SER A 1 84 ? 56.055 -6.036 60.198 1.00 13.71 138 SER A CA 1
ATOM 687 C C . SER A 1 84 ? 55.536 -5.164 61.333 1.00 15.65 138 SER A C 1
ATOM 688 O O . SER A 1 84 ? 54.325 -5.005 61.518 1.00 16.74 138 SER A O 1
ATOM 691 N N . ALA A 1 85 ? 56.472 -4.572 62.075 1.00 14.45 139 ALA A N 1
ATOM 692 C CA . ALA A 1 85 ? 56.169 -3.647 63.156 1.00 15.17 139 ALA A CA 1
ATOM 693 C C . ALA A 1 85 ? 56.368 -2.182 62.786 1.00 17.89 139 ALA A C 1
ATOM 694 O O . ALA A 1 85 ? 55.864 -1.314 63.504 1.00 21.66 139 ALA A O 1
ATOM 696 N N . LYS A 1 86 ? 57.101 -1.878 61.713 1.00 18.27 140 LYS A N 1
ATOM 697 C CA . LYS A 1 86 ? 57.387 -0.483 61.397 1.00 20.57 140 LYS A CA 1
ATOM 698 C C . LYS A 1 86 ? 57.733 -0.348 59.921 1.00 21.02 140 LYS A C 1
ATOM 699 O O . LYS A 1 86 ? 58.142 -1.308 59.268 1.00 21.80 140 LYS A O 1
ATOM 705 N N . LYS A 1 87 ? 57.573 0.871 59.411 1.00 22.92 141 LYS A N 1
ATOM 706 C CA . LYS A 1 87 ? 57.775 1.129 57.994 1.00 23.64 141 LYS A CA 1
ATOM 707 C C . LYS A 1 87 ? 59.264 1.196 57.661 1.00 24.51 141 LYS A C 1
ATOM 708 O O . LYS A 1 87 ? 60.119 1.389 58.529 1.00 28.44 141 LYS A O 1
ATOM 714 N N . LYS A 1 88 ? 59.561 1.031 56.378 1.00 24.74 142 LYS A N 1
ATOM 715 C CA . LYS A 1 88 ? 60.926 1.119 55.885 1.00 25.89 142 LYS A CA 1
ATOM 716 C C . LYS A 1 88 ? 61.356 2.579 55.818 1.00 28.27 142 LYS A C 1
ATOM 717 O O . LYS A 1 88 ? 60.554 3.458 55.489 1.00 29.75 142 LYS A O 1
ATOM 723 N N . LEU A 1 89 ? 62.623 2.834 56.151 1.00 30.47 143 LEU A N 1
ATOM 724 C CA . LEU A 1 89 ? 63.172 4.182 56.242 1.00 36.14 143 LEU A CA 1
ATOM 725 C C . LEU A 1 89 ? 64.219 4.422 55.163 1.00 37.12 143 LEU A C 1
ATOM 726 O O . LEU A 1 89 ? 65.026 3.538 54.859 1.00 38.77 143 LEU A O 1
ATOM 731 N N . ASN A 1 90 ? 64.206 5.629 54.602 1.00 36.43 144 ASN A N 1
ATOM 732 C CA . ASN A 1 90 ? 65.255 6.107 53.692 1.00 45.36 144 ASN A CA 1
ATOM 733 C C . ASN A 1 90 ? 65.486 5.211 52.480 1.00 37.33 144 ASN A C 1
ATOM 734 O O . ASN A 1 90 ? 64.577 4.567 51.959 1.00 34.56 144 ASN A O 1
ATOM 740 N N . GLY B 1 1 ? 46.464 -11.982 62.388 1.00 12.95 55 GLY B N 1
ATOM 741 C CA . GLY B 1 1 ? 47.648 -12.518 63.046 1.00 14.24 55 GLY B CA 1
ATOM 742 C C . GLY B 1 1 ? 47.664 -12.269 64.543 1.00 12.78 55 GLY B C 1
ATOM 743 O O . GLY B 1 1 ? 46.904 -11.434 65.037 1.00 12.44 55 GLY B O 1
ATOM 744 N N . LYS B 1 2 ? 48.525 -13.001 65.256 1.00 12.46 56 LYS B N 1
ATOM 745 C CA . LYS B 1 2 ? 48.658 -12.825 66.695 1.00 11.78 56 LYS B CA 1
ATOM 746 C C . LYS B 1 2 ? 49.081 -11.404 67.038 1.00 11.50 56 LYS B C 1
ATOM 747 O O . LYS B 1 2 ? 49.905 -10.793 66.348 1.00 14.07 56 LYS B O 1
ATOM 753 N N . LYS B 1 3 ? 48.515 -10.882 68.122 1.00 13.24 57 LYS B N 1
ATOM 754 C CA . LYS B 1 3 ? 48.923 -9.583 68.642 1.00 13.09 57 LYS B CA 1
ATOM 755 C C . LYS B 1 3 ? 50.266 -9.694 69.363 1.00 9.88 57 LYS B C 1
ATOM 756 O O . LYS B 1 3 ? 50.431 -10.530 70.257 1.00 11.91 57 LYS B O 1
ATOM 762 N N . CYS B 1 4 ? 51.221 -8.847 68.985 1.00 11.96 58 CYS B N 1
ATOM 763 C CA . CYS B 1 4 ? 52.490 -8.767 69.700 1.00 9.61 58 CYS B CA 1
ATOM 764 C C . CYS B 1 4 ? 52.329 -7.773 70.847 1.00 10.79 58 CYS B C 1
ATOM 765 O O . CYS B 1 4 ? 52.001 -6.603 70.617 1.00 11.84 58 CYS B O 1
ATOM 768 N N . TYR B 1 5 ? 52.567 -8.236 72.074 1.00 9.11 59 TYR B N 1
ATOM 769 C CA . TYR B 1 5 ? 52.379 -7.423 73.269 1.00 8.94 59 TYR B CA 1
ATOM 770 C C . TYR B 1 5 ? 53.691 -6.854 73.811 1.00 9.21 59 TYR B C 1
ATOM 771 O O . TYR B 1 5 ? 53.728 -6.402 74.965 1.00 10.74 59 TYR B O 1
ATOM 780 N N . LYS B 1 6 ? 54.761 -6.837 73.007 1.00 9.05 60 LYS B N 1
ATOM 781 C CA . LYS B 1 6 ? 56.041 -6.341 73.519 1.00 9.23 60 LYS B CA 1
ATOM 782 C C . LYS B 1 6 ? 55.911 -4.941 74.127 1.00 9.81 60 LYS B C 1
ATOM 783 O O . LYS B 1 6 ? 56.296 -4.717 75.282 1.00 12.12 60 LYS B O 1
ATOM 789 N N . LEU B 1 7 ? 55.363 -3.987 73.372 1.00 10.84 61 LEU B N 1
ATOM 790 C CA . LEU B 1 7 ? 55.299 -2.615 73.871 1.00 11.75 61 LEU B CA 1
ATOM 791 C C . LEU B 1 7 ? 54.256 -2.467 74.973 1.00 13.95 61 LEU B C 1
ATOM 792 O O . LEU B 1 7 ? 54.491 -1.763 75.963 1.00 13.42 61 LEU B O 1
ATOM 797 N N . GLU B 1 8 ? 53.101 -3.128 74.840 1.00 11.30 62 GLU B N 1
ATOM 798 C CA . GLU B 1 8 ? 52.101 -3.023 75.895 1.00 11.02 62 GLU B CA 1
ATOM 799 C C . GLU B 1 8 ? 52.615 -3.605 77.204 1.00 9.95 62 GLU B C 1
ATOM 800 O O . GLU B 1 8 ? 52.307 -3.082 78.281 1.00 12.43 62 GLU B O 1
ATOM 806 N N . ASN B 1 9 ? 53.407 -4.685 77.131 1.00 8.20 63 ASN B N 1
ATOM 807 C CA . ASN B 1 9 ? 53.964 -5.293 78.344 1.00 8.29 63 ASN B CA 1
ATOM 808 C C . ASN B 1 9 ? 55.078 -4.446 78.946 1.00 9.62 63 ASN B C 1
ATOM 809 O O . ASN B 1 9 ? 55.256 -4.446 80.167 1.00 10.00 63 ASN B O 1
ATOM 814 N N . GLU B 1 10 ? 55.846 -3.740 78.119 1.00 9.89 64 GLU B N 1
ATOM 815 C CA . GLU B 1 10 ? 56.827 -2.810 78.674 1.00 10.33 64 GLU B CA 1
ATOM 816 C C . GLU B 1 10 ? 56.127 -1.695 79.434 1.00 10.81 64 GLU B C 1
ATOM 817 O O . GLU B 1 10 ? 56.557 -1.309 80.528 1.00 13.14 64 GLU B O 1
ATOM 823 N N . LYS B 1 11 ? 55.026 -1.190 78.881 1.00 9.01 65 LYS B N 1
ATOM 824 C CA . LYS B 1 11 ? 54.272 -0.126 79.535 1.00 9.40 65 LYS B CA 1
ATOM 825 C C . LYS B 1 11 ? 53.703 -0.602 80.866 1.00 9.34 65 LYS B C 1
ATOM 826 O O . LYS B 1 11 ? 53.820 0.084 81.895 1.00 12.02 65 LYS B O 1
ATOM 832 N N . LEU B 1 12 ? 53.067 -1.775 80.863 1.00 9.22 66 LEU B N 1
ATOM 833 C CA . LEU B 1 12 ? 52.469 -2.307 82.082 1.00 8.85 66 LEU B CA 1
ATOM 834 C C . LEU B 1 12 ? 53.527 -2.631 83.123 1.00 9.19 66 LEU B C 1
ATOM 835 O O . LEU B 1 12 ? 53.328 -2.373 84.320 1.00 10.29 66 LEU B O 1
ATOM 840 N N . PHE B 1 13 ? 54.651 -3.214 82.694 1.00 9.80 67 PHE B N 1
ATOM 841 C CA . PHE B 1 13 ? 55.702 -3.525 83.657 1.00 9.87 67 PHE B CA 1
ATOM 842 C C . PHE B 1 13 ? 56.272 -2.258 84.274 1.00 9.84 67 PHE B C 1
ATOM 843 O O . PHE B 1 13 ? 56.505 -2.209 85.484 1.00 9.98 67 PHE B O 1
ATOM 851 N N . GLU B 1 14 ? 56.496 -1.218 83.465 1.00 9.35 68 GLU B N 1
ATOM 852 C CA . GLU B 1 14 ? 56.984 0.034 84.035 1.00 10.04 68 GLU B CA 1
ATOM 853 C C . GLU B 1 14 ? 55.968 0.626 85.006 1.00 10.16 68 GLU B C 1
ATOM 854 O O . GLU B 1 14 ? 56.352 1.182 86.043 1.00 11.50 68 GLU B O 1
ATOM 860 N N . GLU B 1 15 ? 54.670 0.482 84.711 1.00 9.95 69 GLU B N 1
ATOM 861 C CA . GLU B 1 15 ? 53.657 0.966 85.642 1.00 8.71 69 GLU B CA 1
ATOM 862 C C . GLU B 1 15 ? 53.726 0.214 86.969 1.00 9.68 69 GLU B C 1
ATOM 863 O O . GLU B 1 15 ? 53.657 0.825 88.038 1.00 11.65 69 GLU B O 1
ATOM 869 N N . PHE B 1 16 ? 53.909 -1.108 86.929 1.00 9.47 70 PHE B N 1
ATOM 870 C CA . PHE B 1 16 ? 54.017 -1.856 88.178 1.00 9.83 70 PHE B CA 1
ATOM 871 C C . PHE B 1 16 ? 55.314 -1.540 88.914 1.00 13.11 70 PHE B C 1
ATOM 872 O O . PHE B 1 16 ? 55.327 -1.433 90.150 1.00 10.58 70 PHE B O 1
ATOM 880 N N . LEU B 1 17 ? 56.416 -1.380 88.178 1.00 10.68 71 LEU B N 1
ATOM 881 C CA . LEU B 1 17 ? 57.666 -0.996 88.820 1.00 9.97 71 LEU B CA 1
ATOM 882 C C . LEU B 1 17 ? 57.548 0.358 89.519 1.00 9.29 71 LEU B C 1
ATOM 883 O O . LEU B 1 17 ? 58.161 0.566 90.568 1.00 11.05 71 LEU B O 1
ATOM 888 N N . GLU B 1 18 ? 56.786 1.294 88.944 1.00 8.14 72 GLU B N 1
ATOM 889 C CA . GLU B 1 18 ? 56.555 2.581 89.596 1.00 9.15 72 GLU B CA 1
ATOM 890 C C . GLU B 1 18 ? 55.797 2.415 90.910 1.00 10.50 72 GLU B C 1
ATOM 891 O O . GLU B 1 18 ? 56.154 3.032 91.923 1.00 10.83 72 GLU B O 1
ATOM 897 N N . LEU B 1 19 ? 54.744 1.596 90.916 1.00 8.96 73 LEU B N 1
ATOM 898 C CA . LEU B 1 19 ? 54.053 1.314 92.172 1.00 10.06 73 LEU B CA 1
ATOM 899 C C . LEU B 1 19 ? 55.023 0.736 93.199 1.00 12.28 73 LEU B C 1
ATOM 900 O O . LEU B 1 19 ? 55.031 1.143 94.365 1.00 10.05 73 LEU B O 1
ATOM 905 N N . CYS B 1 20 ? 55.878 -0.192 92.769 1.00 11.18 74 CYS B N 1
ATOM 906 C CA . CYS B 1 20 ? 56.854 -0.784 93.684 1.00 10.48 74 CYS B CA 1
ATOM 907 C C . CYS B 1 20 ? 57.857 0.247 94.178 1.00 12.03 74 CYS B C 1
ATOM 908 O O . CYS B 1 20 ? 58.230 0.241 95.358 1.00 12.15 74 CYS B O 1
ATOM 911 N N . LYS B 1 21 ? 58.318 1.135 93.289 1.00 10.56 75 LYS B N 1
ATOM 912 C CA . LYS B 1 21 ? 59.243 2.186 93.710 1.00 9.36 75 LYS B CA 1
ATOM 913 C C . LYS B 1 21 ? 58.628 3.050 94.806 1.00 8.91 75 LYS B C 1
ATOM 914 O O . LYS B 1 21 ? 59.323 3.476 95.737 1.00 12.76 75 LYS B O 1
ATOM 920 N N . MET B 1 22 ? 57.316 3.297 94.723 1.00 9.51 76 MET B N 1
ATOM 921 C CA . MET B 1 22 ? 56.642 4.136 95.709 1.00 10.24 76 MET B CA 1
ATOM 922 C C . MET B 1 22 ? 56.424 3.406 97.029 1.00 12.05 76 MET B C 1
ATOM 923 O O . MET B 1 22 ? 56.478 4.024 98.098 1.00 15.72 76 MET B O 1
ATOM 928 N N . GLN B 1 23 ? 56.142 2.104 96.986 1.00 9.05 77 GLN B N 1
ATOM 929 C CA . GLN B 1 23 ? 55.660 1.395 98.165 1.00 10.41 77 GLN B CA 1
ATOM 930 C C . GLN B 1 23 ? 56.672 0.424 98.762 1.00 11.72 77 GLN B C 1
ATOM 931 O O . GLN B 1 23 ? 56.358 -0.239 99.764 1.00 15.80 77 GLN B O 1
ATOM 937 N N . THR B 1 24 ? 57.867 0.310 98.185 1.00 11.34 78 THR B N 1
ATOM 938 C CA . THR B 1 24 ? 58.951 -0.461 98.786 1.00 10.26 78 THR B CA 1
ATOM 939 C C . THR B 1 24 ? 60.200 0.399 98.940 1.00 11.19 78 THR B C 1
ATOM 940 O O . THR B 1 24 ? 61.331 -0.110 98.934 1.00 12.81 78 THR B O 1
ATOM 944 N N . ALA B 1 25 ? 59.981 1.697 99.144 1.00 12.49 79 ALA B N 1
ATOM 945 C CA . ALA B 1 25 ? 61.035 2.702 99.093 1.00 12.88 79 ALA B CA 1
ATOM 946 C C . ALA B 1 25 ? 62.053 2.558 100.215 1.00 12.72 79 ALA B C 1
ATOM 947 O O . ALA B 1 25 ? 63.157 3.104 100.094 1.00 15.33 79 ALA B O 1
ATOM 949 N N . ASP B 1 26 ? 61.714 1.865 101.302 1.00 12.52 80 ASP B N 1
ATOM 950 C CA . ASP B 1 26 ? 62.706 1.615 102.339 1.00 12.43 80 ASP B CA 1
ATOM 951 C C . ASP B 1 26 ? 63.587 0.411 102.027 1.00 13.57 80 ASP B C 1
ATOM 952 O O . ASP B 1 26 ? 64.525 0.132 102.793 1.00 14.05 80 ASP B O 1
ATOM 957 N N . HIS B 1 27 ? 63.348 -0.262 100.896 1.00 11.28 81 HIS B N 1
ATOM 958 C CA . HIS B 1 27 ? 64.191 -1.347 100.405 1.00 10.08 81 HIS B CA 1
ATOM 959 C C . HIS B 1 27 ? 64.503 -1.041 98.950 1.00 11.81 81 HIS B C 1
ATOM 960 O O . HIS B 1 27 ? 63.917 -1.638 98.034 1.00 12.78 81 HIS B O 1
ATOM 967 N N . PRO B 1 28 ? 65.420 -0.097 98.705 1.00 11.14 82 PRO B N 1
ATOM 968 C CA . PRO B 1 28 ? 65.652 0.382 97.334 1.00 11.34 82 PRO B CA 1
ATOM 969 C C . PRO B 1 28 ? 66.287 -0.651 96.427 1.00 13.13 82 PRO B C 1
ATOM 970 O O . PRO B 1 28 ? 66.373 -0.405 95.218 1.00 16.85 82 PRO B O 1
ATOM 974 N N . GLU B 1 29 ? 66.699 -1.801 96.963 1.00 12.40 83 GLU B N 1
ATOM 975 C CA . GLU B 1 29 ? 67.237 -2.881 96.147 1.00 13.85 83 GLU B CA 1
ATOM 976 C C . GLU B 1 29 ? 66.156 -3.664 95.412 1.00 13.50 83 GLU B C 1
ATOM 977 O O . GLU B 1 29 ? 66.484 -4.434 94.502 1.00 13.78 83 GLU B O 1
ATOM 983 N N . VAL B 1 30 ? 64.878 -3.487 95.763 1.00 12.12 84 VAL B N 1
ATOM 984 C CA . VAL B 1 30 ? 63.835 -4.337 95.187 1.00 12.38 84 VAL B CA 1
ATOM 985 C C . VAL B 1 30 ? 63.590 -3.982 93.726 1.00 10.83 84 VAL B C 1
ATOM 986 O O . VAL B 1 30 ? 63.534 -4.862 92.861 1.00 13.96 84 VAL B O 1
ATOM 990 N N . VAL B 1 31 ? 63.446 -2.694 93.426 1.00 15.28 85 VAL B N 1
ATOM 991 C CA . VAL B 1 31 ? 63.111 -2.289 92.060 1.00 15.38 85 VAL B CA 1
ATOM 992 C C . VAL B 1 31 ? 64.186 -2.694 91.056 1.00 14.04 85 VAL B C 1
ATOM 993 O O . VAL B 1 31 ? 63.842 -3.319 90.039 1.00 13.98 85 VAL B O 1
ATOM 997 N N . PRO B 1 32 ? 65.481 -2.436 91.284 1.00 13.20 86 PRO B N 1
ATOM 998 C CA . PRO B 1 32 ? 66.476 -2.903 90.305 1.00 14.18 86 PRO B CA 1
ATOM 999 C C . PRO B 1 32 ? 66.492 -4.410 90.149 1.00 13.25 86 PRO B C 1
ATOM 1000 O O . PRO B 1 32 ? 66.740 -4.904 89.043 1.00 13.83 86 PRO B O 1
ATOM 1004 N N . PHE B 1 33 ? 66.248 -5.157 91.226 1.00 13.25 87 PHE B N 1
ATOM 1005 C CA . PHE B 1 33 ? 66.230 -6.614 91.118 1.00 14.85 87 PHE B CA 1
ATOM 1006 C C . PHE B 1 33 ? 65.097 -7.082 90.218 1.00 11.94 87 PHE B C 1
ATOM 1007 O O . PHE B 1 33 ? 65.296 -7.942 89.355 1.00 13.25 87 PHE B O 1
ATOM 1015 N N . LEU B 1 34 ? 63.895 -6.534 90.408 1.00 12.15 88 LEU B N 1
ATOM 1016 C CA . LEU B 1 34 ? 62.771 -6.917 89.561 1.00 11.49 88 LEU B CA 1
ATOM 1017 C C . LEU B 1 34 ? 63.008 -6.500 88.110 1.00 14.07 88 LEU B C 1
ATOM 1018 O O . LEU B 1 34 ? 62.701 -7.252 87.177 1.00 13.58 88 LEU B O 1
ATOM 1023 N N . TYR B 1 35 ? 63.573 -5.310 87.903 1.00 13.97 89 TYR B N 1
ATOM 1024 C CA . TYR B 1 35 ? 63.927 -4.879 86.555 1.00 13.25 89 TYR B CA 1
ATOM 1025 C C . TYR B 1 35 ? 64.864 -5.878 85.889 1.00 14.76 89 TYR B C 1
ATOM 1026 O O . TYR B 1 35 ? 64.662 -6.254 84.730 1.00 14.14 89 TYR B O 1
ATOM 1035 N N . ASN B 1 36 ? 65.889 -6.333 86.610 1.00 13.13 90 ASN B N 1
ATOM 1036 C CA . ASN B 1 36 ? 66.820 -7.278 86.007 1.00 13.86 90 ASN B CA 1
ATOM 1037 C C . ASN B 1 36 ? 66.152 -8.614 85.691 1.00 15.39 90 ASN B C 1
ATOM 1038 O O . ASN B 1 36 ? 66.441 -9.206 84.643 1.00 17.94 90 ASN B O 1
ATOM 1043 N N . ARG B 1 37 ? 65.237 -9.089 86.544 1.00 14.28 91 ARG B N 1
ATOM 1044 C CA . ARG B 1 37 ? 64.498 -10.309 86.217 1.00 19.19 91 ARG B CA 1
ATOM 1045 C C . ARG B 1 37 ? 63.716 -10.154 84.916 1.00 18.90 91 ARG B C 1
ATOM 1046 O O . ARG B 1 37 ? 63.667 -11.079 84.096 1.00 16.86 91 ARG B O 1
ATOM 1054 N N . GLN B 1 38 ? 63.100 -8.987 84.705 1.00 14.26 92 GLN B N 1
ATOM 1055 C CA . GLN B 1 38 ? 62.387 -8.744 83.459 1.00 16.61 92 GLN B CA 1
ATOM 1056 C C . GLN B 1 38 ? 63.341 -8.756 82.271 1.00 13.59 92 GLN B C 1
ATOM 1057 O O . GLN B 1 38 ? 63.036 -9.336 81.222 1.00 15.07 92 GLN B O 1
ATOM 1063 N N . GLN B 1 39 ? 64.508 -8.130 82.421 1.00 15.48 93 GLN B N 1
ATOM 1064 C CA . GLN B 1 39 ? 65.426 -7.998 81.294 1.00 16.62 93 GLN B CA 1
ATOM 1065 C C . GLN B 1 39 ? 66.006 -9.334 80.857 1.00 19.29 93 GLN B C 1
ATOM 1066 O O . GLN B 1 39 ? 66.458 -9.457 79.709 1.00 22.03 93 GLN B O 1
ATOM 1072 N N . ARG B 1 40 ? 66.003 -10.330 81.736 1.00 15.22 94 ARG B N 1
ATOM 1073 C CA . ARG B 1 40 ? 66.590 -11.628 81.440 1.00 17.98 94 ARG B CA 1
ATOM 1074 C C . ARG B 1 40 ? 65.583 -12.647 80.911 1.00 15.99 94 ARG B C 1
ATOM 1075 O O . ARG B 1 40 ? 65.977 -13.778 80.603 1.00 17.15 94 ARG B O 1
ATOM 1083 N N . ALA B 1 41 ? 64.308 -12.288 80.786 1.00 11.85 95 ALA B N 1
ATOM 1084 C CA . ALA B 1 41 ? 63.310 -13.268 80.392 1.00 10.36 95 ALA B CA 1
ATOM 1085 C C . ALA B 1 41 ? 63.326 -13.509 78.883 1.00 11.19 95 ALA B C 1
ATOM 1086 O O . ALA B 1 41 ? 63.813 -12.694 78.099 1.00 14.33 95 ALA B O 1
ATOM 1088 N N . HIS B 1 42 ? 62.808 -14.674 78.487 1.00 11.55 96 HIS B N 1
ATOM 1089 C CA . HIS B 1 42 ? 62.716 -15.005 77.069 1.00 10.17 96 HIS B CA 1
ATOM 1090 C C . HIS B 1 42 ? 61.882 -13.978 76.318 1.00 9.83 96 HIS B C 1
ATOM 1091 O O . HIS B 1 42 ? 60.864 -13.486 76.822 1.00 10.69 96 HIS B O 1
ATOM 1098 N N . SER B 1 43 ? 62.298 -13.723 75.078 1.00 10.17 97 SER B N 1
ATOM 1099 C CA . SER B 1 43 ? 61.632 -12.751 74.221 1.00 11.11 97 SER B CA 1
ATOM 1100 C C . SER B 1 43 ? 60.170 -13.121 73.988 1.00 10.40 97 SER B C 1
ATOM 1101 O O . SER B 1 43 ? 59.298 -12.243 73.993 1.00 11.16 97 SER B O 1
ATOM 1104 N N . LEU B 1 44 ? 59.873 -14.405 73.765 1.00 9.84 98 LEU B N 1
ATOM 1105 C CA . LEU B 1 44 ? 58.481 -14.770 73.506 1.00 8.72 98 LEU B CA 1
ATOM 1106 C C . LEU B 1 44 ? 57.605 -14.391 74.691 1.00 10.04 98 LEU B C 1
ATOM 1107 O O . LEU B 1 44 ? 56.564 -13.739 74.527 1.00 11.26 98 LEU B O 1
ATOM 1112 N N . PHE B 1 45 ? 58.035 -14.762 75.903 1.00 9.11 99 PHE B N 1
ATOM 1113 C CA . PHE B 1 45 ? 57.260 -14.421 77.092 1.00 9.22 99 PHE B CA 1
ATOM 1114 C C . PHE B 1 45 ? 57.065 -12.914 77.206 1.00 10.65 99 PHE B C 1
ATOM 1115 O O . PHE B 1 45 ? 55.958 -12.444 77.487 1.00 10.25 99 PHE B O 1
ATOM 1123 N N . LEU B 1 46 ? 58.122 -12.141 76.948 1.00 10.24 100 LEU B N 1
ATOM 1124 C CA . LEU B 1 46 ? 58.030 -10.689 77.086 1.00 10.36 100 LEU B CA 1
ATOM 1125 C C . LEU B 1 46 ? 57.039 -10.061 76.102 1.00 9.53 100 LEU B C 1
ATOM 1126 O O . LEU B 1 46 ? 56.555 -8.948 76.366 1.00 10.28 100 LEU B O 1
ATOM 1131 N N . ALA B 1 47 ? 56.706 -10.753 75.004 1.00 8.53 101 ALA B N 1
ATOM 1132 C CA . ALA B 1 47 ? 55.792 -10.241 73.989 1.00 9.17 101 ALA B CA 1
ATOM 1133 C C . ALA B 1 47 ? 54.427 -10.910 74.031 1.00 10.15 101 ALA B C 1
ATOM 1134 O O . ALA B 1 47 ? 53.619 -10.701 73.121 1.00 10.52 101 ALA B O 1
ATOM 1136 N N . SER B 1 48 ? 54.136 -11.669 75.086 1.00 9.08 102 SER B N 1
ATOM 1137 C CA . SER B 1 48 ? 53.010 -12.595 75.099 1.00 8.41 102 SER B CA 1
ATOM 1138 C C . SER B 1 48 ? 51.771 -12.017 75.769 1.00 11.94 102 SER B C 1
ATOM 1139 O O . SER B 1 48 ? 51.849 -11.137 76.625 1.00 11.06 102 SER B O 1
ATOM 1142 N N . ALA B 1 49 ? 50.611 -12.548 75.360 1.00 10.61 103 ALA B N 1
ATOM 1143 C CA . ALA B 1 49 ? 49.364 -12.298 76.083 1.00 10.95 103 ALA B CA 1
ATOM 1144 C C . ALA B 1 49 ? 49.445 -12.837 77.501 1.00 11.15 103 ALA B C 1
ATOM 1145 O O . ALA B 1 49 ? 48.890 -12.234 78.436 1.00 11.82 103 ALA B O 1
ATOM 1147 N N . GLU B 1 50 ? 50.149 -13.958 77.683 1.00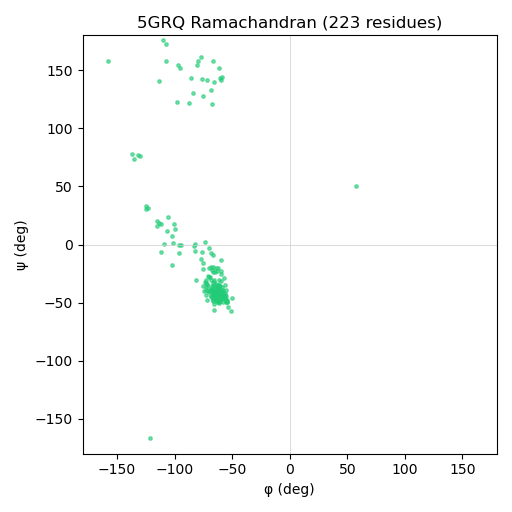 12.48 104 GLU B N 1
ATOM 1148 C CA . GLU B 1 50 ? 50.348 -14.514 79.016 1.00 10.29 104 GLU B CA 1
ATOM 1149 C C . GLU B 1 50 ? 50.941 -13.479 79.967 1.00 11.02 104 GLU B C 1
ATOM 1150 O O . GLU B 1 50 ? 50.422 -13.258 81.068 1.00 10.42 104 GLU B O 1
ATOM 1156 N N . PHE B 1 51 ? 52.015 -12.810 79.542 1.00 9.46 105 PHE B N 1
ATOM 1157 C CA . PHE B 1 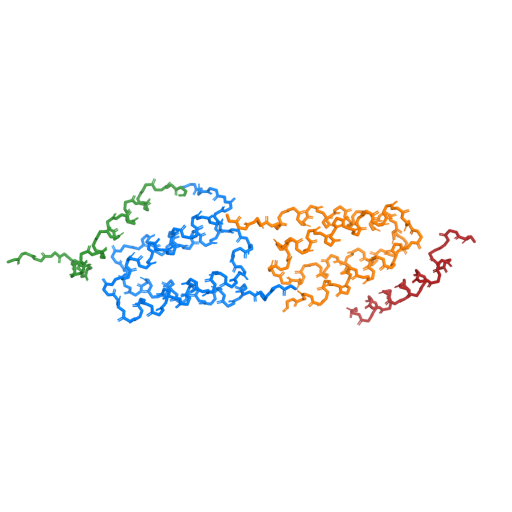51 ? 52.641 -11.805 80.400 1.00 9.02 105 PHE B CA 1
ATOM 1158 C C . PHE B 1 51 ? 51.741 -10.581 80.571 1.00 10.82 105 PHE B C 1
ATOM 1159 O O . PHE B 1 51 ? 51.678 -9.998 81.660 1.00 10.96 105 PHE B O 1
ATOM 1167 N N . CYS B 1 52 ? 51.042 -10.171 79.503 1.00 11.28 106 CYS B N 1
ATOM 1168 C CA . CYS B 1 52 ? 50.110 -9.047 79.594 1.00 11.77 106 CYS B CA 1
ATOM 1169 C C . CYS B 1 52 ? 49.080 -9.267 80.691 1.00 11.57 106 CYS B C 1
ATOM 1170 O O . CYS B 1 52 ? 48.849 -8.384 81.522 1.00 11.89 106 CYS B O 1
ATOM 1173 N N . ASN B 1 53 ? 48.448 -10.442 80.697 1.00 12.26 107 ASN B N 1
ATOM 1174 C CA . ASN B 1 53 ? 47.437 -10.742 81.704 1.00 11.94 107 ASN B CA 1
ATOM 1175 C C . ASN B 1 53 ? 48.053 -10.853 83.097 1.00 12.90 107 ASN B C 1
ATOM 1176 O O . ASN B 1 53 ? 47.456 -10.402 84.082 1.00 12.55 107 ASN B O 1
ATOM 1181 N N . ILE B 1 54 ? 49.245 -11.440 83.206 1.00 11.84 108 ILE B N 1
ATOM 1182 C CA . ILE B 1 54 ? 49.938 -11.460 84.494 1.00 10.47 108 ILE B CA 1
ATOM 1183 C C . ILE B 1 54 ? 50.118 -10.045 85.032 1.00 10.06 108 ILE B C 1
ATOM 1184 O O . ILE B 1 54 ? 49.865 -9.775 86.215 1.00 11.50 108 ILE B O 1
ATOM 1189 N N . LEU B 1 55 ? 50.521 -9.113 84.166 1.00 11.58 109 LEU B N 1
ATOM 1190 C CA . LEU B 1 55 ? 50.855 -7.769 84.625 1.00 8.58 109 LEU B CA 1
ATOM 1191 C C . LEU B 1 55 ? 49.606 -6.988 85.002 1.00 11.40 109 LEU B C 1
ATOM 1192 O O . LEU B 1 55 ? 49.580 -6.307 86.036 1.00 11.44 109 LEU B O 1
ATOM 1197 N N . SER B 1 56 ? 48.551 -7.074 84.184 1.00 10.57 110 SER B N 1
ATOM 1198 C CA . SER B 1 56 ? 47.335 -6.364 84.555 1.00 11.25 110 SER B CA 1
ATOM 1199 C C . SER B 1 56 ? 46.754 -6.923 85.845 1.00 13.31 110 SER B C 1
ATOM 1200 O O . SER B 1 56 ? 46.209 -6.164 86.655 1.00 13.64 110 SER B O 1
ATOM 1203 N N . ARG B 1 57 ? 46.891 -8.232 86.067 1.00 13.29 111 ARG B N 1
ATOM 1204 C CA . ARG B 1 57 ? 46.382 -8.821 87.300 1.00 13.34 111 ARG B CA 1
ATOM 1205 C C . ARG B 1 57 ? 47.186 -8.359 88.513 1.00 12.95 111 ARG B C 1
ATOM 1206 O O . ARG B 1 57 ? 46.602 -7.996 89.547 1.00 14.14 111 ARG B O 1
ATOM 1214 N N . VAL B 1 58 ? 48.521 -8.349 88.416 1.00 11.47 112 VAL B N 1
ATOM 1215 C CA . VAL B 1 58 ? 49.316 -7.954 89.582 1.00 12.50 112 VAL B CA 1
ATOM 1216 C C . VAL B 1 58 ? 49.118 -6.468 89.905 1.00 12.17 112 VAL B C 1
ATOM 1217 O O . VAL B 1 58 ? 49.092 -6.085 91.079 1.00 11.81 112 VAL B O 1
ATOM 1221 N N . LEU B 1 59 ? 48.962 -5.610 88.896 1.00 11.79 113 LEU B N 1
ATOM 1222 C CA . LEU B 1 59 ? 48.690 -4.202 89.179 1.00 10.95 113 LEU B CA 1
ATOM 1223 C C . LEU B 1 59 ? 47.369 -4.046 89.914 1.00 10.80 113 LEU B C 1
ATOM 1224 O O . LEU B 1 59 ? 47.267 -3.306 90.896 1.00 12.89 113 LEU B O 1
ATOM 1229 N N . SER B 1 60 ? 46.334 -4.723 89.426 1.00 10.42 114 SER B N 1
ATOM 1230 C CA . SER B 1 60 ? 45.026 -4.645 90.052 1.00 11.58 114 SER B CA 1
ATOM 1231 C C . SER B 1 60 ? 45.055 -5.173 91.482 1.00 10.09 114 SER B C 1
ATOM 1232 O O . SER B 1 60 ? 44.471 -4.567 92.390 1.00 12.62 114 SER B O 1
ATOM 1235 N N . ARG B 1 61 ? 45.711 -6.316 91.696 1.00 12.52 115 ARG B N 1
ATOM 1236 C CA . ARG B 1 61 ? 45.762 -6.881 93.039 1.00 12.02 115 ARG B CA 1
ATOM 1237 C C . ARG B 1 61 ? 46.546 -5.980 93.982 1.00 10.75 115 ARG B C 1
ATOM 1238 O O . ARG B 1 61 ? 46.119 -5.752 95.123 1.00 12.14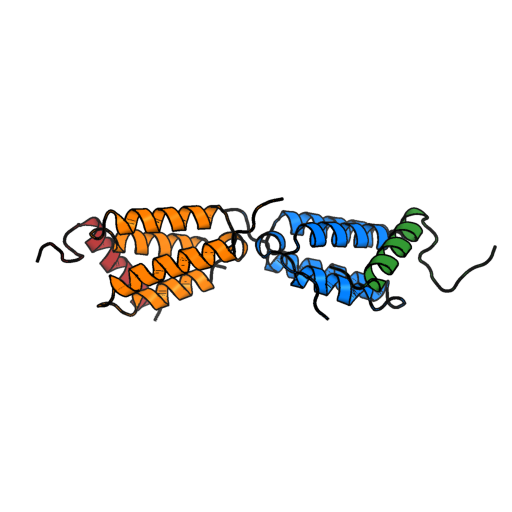 115 ARG B O 1
ATOM 1246 N N . ALA B 1 62 ? 47.665 -5.423 93.509 1.00 11.56 116 ALA B N 1
ATOM 1247 C CA . ALA B 1 62 ? 48.475 -4.556 94.358 1.00 10.75 116 ALA B CA 1
ATOM 1248 C C . ALA B 1 62 ? 47.711 -3.311 94.787 1.00 12.74 116 ALA B C 1
ATOM 1249 O O . ALA B 1 62 ? 47.809 -2.884 95.945 1.00 14.10 116 ALA B O 1
ATOM 1251 N N . ARG B 1 63 ? 46.959 -2.704 93.866 1.00 11.21 117 ARG B N 1
ATOM 1252 C CA . ARG B 1 63 ? 46.204 -1.499 94.206 1.00 10.32 117 ARG B CA 1
ATOM 1253 C C . ARG B 1 63 ? 45.046 -1.794 95.149 1.00 12.03 117 ARG B C 1
ATOM 1254 O O . ARG B 1 63 ? 44.639 -0.918 95.920 1.00 14.79 117 ARG B O 1
ATOM 1262 N N . SER B 1 64 ? 44.503 -3.012 95.109 1.00 13.46 118 SER B N 1
ATOM 1263 C CA . SER B 1 64 ? 43.406 -3.350 96.006 1.00 15.73 118 SER B CA 1
ATOM 1264 C C . SER B 1 64 ? 43.894 -3.737 97.398 1.00 15.09 118 SER B C 1
ATOM 1265 O O . SER B 1 64 ? 43.183 -3.498 98.381 1.00 16.95 118 SER B O 1
ATOM 1268 N N . ARG B 1 65 ? 45.094 -4.319 97.511 1.00 14.49 119 ARG B N 1
ATOM 1269 C CA . ARG B 1 65 ? 45.588 -4.863 98.780 1.00 14.85 119 ARG B CA 1
ATOM 1270 C C . ARG B 1 65 ? 47.052 -4.499 99.008 1.00 16.25 119 ARG B C 1
ATOM 1271 O O . ARG B 1 65 ? 47.954 -5.335 98.867 1.00 14.36 119 ARG B O 1
ATOM 1279 N N . PRO B 1 66 ? 47.323 -3.258 99.420 1.00 13.98 120 PRO B N 1
ATOM 1280 C CA . PRO B 1 66 ? 48.716 -2.870 99.734 1.00 14.19 120 PRO B CA 1
ATOM 1281 C C . PRO B 1 66 ? 49.383 -3.735 100.801 1.00 14.44 120 PRO B C 1
ATOM 1282 O O . PRO B 1 66 ? 50.611 -3.904 100.776 1.00 15.79 120 PRO B O 1
ATOM 1286 N N . ALA B 1 67 ? 48.611 -4.296 101.731 1.00 13.92 121 ALA B N 1
ATOM 1287 C CA . ALA B 1 67 ? 49.171 -5.156 102.770 1.00 14.60 121 ALA B CA 1
ATOM 1288 C C . ALA B 1 67 ? 49.728 -6.462 102.221 1.00 15.11 121 ALA B C 1
ATOM 1289 O O . ALA B 1 67 ? 50.375 -7.200 102.972 1.00 16.74 121 ALA B O 1
ATOM 1291 N N . LYS B 1 68 ? 49.496 -6.762 100.943 1.00 12.47 122 LYS B N 1
ATOM 1292 C CA . LYS B 1 68 ? 49.995 -7.981 100.325 1.00 13.66 122 LYS B CA 1
ATOM 1293 C C . LYS B 1 68 ? 51.010 -7.713 99.213 1.00 12.69 122 LYS B C 1
ATOM 1294 O O . LYS B 1 68 ? 51.310 -8.622 98.431 1.00 12.41 122 LYS B O 1
ATOM 1300 N N . LEU B 1 69 ? 51.569 -6.498 99.140 1.00 10.20 123 LEU B N 1
ATOM 1301 C CA . LEU B 1 69 ? 52.400 -6.139 97.993 1.00 10.37 123 LEU B CA 1
ATOM 1302 C C . LEU B 1 69 ? 53.595 -7.076 97.823 1.00 10.47 123 LEU B C 1
ATOM 1303 O O . LEU B 1 69 ? 53.937 -7.442 96.691 1.00 11.31 123 LEU B O 1
ATOM 1308 N N . TYR B 1 70 ? 54.254 -7.469 98.924 1.00 11.02 124 TYR B N 1
ATOM 1309 C CA . TYR B 1 70 ? 55.414 -8.349 98.767 1.00 10.42 124 TYR B CA 1
ATOM 1310 C C . TYR B 1 70 ? 55.015 -9.753 98.331 1.00 10.56 124 TYR B C 1
ATOM 1311 O O . TYR B 1 70 ? 55.805 -10.427 97.663 1.00 12.92 124 TYR B O 1
ATOM 1320 N N . VAL B 1 71 ? 53.803 -10.206 98.671 1.00 11.22 125 VAL B N 1
ATOM 1321 C CA . VAL B 1 71 ? 53.301 -11.453 98.089 1.00 13.20 125 VAL B CA 1
ATOM 1322 C C . VAL B 1 71 ? 53.262 -11.338 96.574 1.00 11.51 125 VAL B C 1
ATOM 1323 O O . VAL B 1 71 ? 53.726 -12.224 95.848 1.00 12.47 125 VAL B O 1
ATOM 1327 N N . TYR B 1 72 ? 52.736 -10.219 96.076 1.00 10.76 126 TYR B N 1
ATOM 1328 C CA . TYR B 1 72 ? 52.582 -10.038 94.636 1.00 11.20 126 TYR B CA 1
ATOM 1329 C C . TYR B 1 72 ? 53.925 -9.832 93.947 1.00 11.06 126 TYR B C 1
ATOM 1330 O O . TYR B 1 72 ? 54.139 -10.358 92.851 1.00 11.54 126 TYR B O 1
ATOM 1339 N N . ILE B 1 73 ? 54.847 -9.073 94.564 1.00 10.72 127 ILE B N 1
ATOM 1340 C CA . ILE B 1 73 ? 56.187 -8.924 93.984 1.00 9.44 127 ILE B CA 1
ATOM 1341 C C . ILE B 1 73 ? 56.910 -10.264 93.955 1.00 12.21 127 ILE B C 1
ATOM 1342 O O . ILE B 1 73 ? 57.538 -10.626 92.955 1.00 12.53 127 ILE B O 1
ATOM 1347 N N . ASN B 1 74 ? 56.875 -10.997 95.070 1.00 11.14 128 ASN B N 1
ATOM 1348 C CA . ASN B 1 74 ? 57.580 -12.276 95.127 1.00 11.39 128 ASN B CA 1
ATOM 1349 C C . ASN B 1 74 ? 57.034 -13.239 94.079 1.00 14.85 128 ASN B C 1
ATOM 1350 O O . ASN B 1 74 ? 57.803 -13.930 93.399 1.00 13.45 128 ASN B O 1
ATOM 1355 N N . GLU B 1 75 ? 55.709 -13.252 93.891 1.00 11.14 129 GLU B N 1
ATOM 1356 C CA . GLU B 1 75 ? 55.115 -14.099 92.858 1.00 15.75 129 GLU B CA 1
ATOM 1357 C C . GLU B 1 75 ? 55.592 -13.703 91.466 1.00 14.05 129 GLU B C 1
ATOM 1358 O O . GLU B 1 75 ? 55.897 -14.573 90.642 1.00 16.09 129 GLU B O 1
ATOM 1364 N N . LEU B 1 76 ? 55.639 -12.396 91.174 1.00 12.20 130 LEU B N 1
ATOM 1365 C CA . LEU B 1 76 ? 56.039 -11.950 89.841 1.00 11.42 130 LEU B CA 1
ATOM 1366 C C . LEU B 1 76 ? 57.498 -12.288 89.564 1.00 12.82 130 LEU B C 1
ATOM 1367 O O . LEU B 1 76 ? 57.852 -12.700 88.450 1.00 12.37 130 LEU B O 1
ATOM 1372 N N . CYS B 1 77 ? 58.352 -12.104 90.570 1.00 10.75 131 CYS B N 1
ATOM 1373 C CA . CYS B 1 77 ? 59.752 -12.507 90.484 1.00 12.39 131 CYS B CA 1
ATOM 1374 C C . CYS B 1 77 ? 59.880 -13.981 90.114 1.00 11.91 131 CYS B C 1
ATOM 1375 O O . CYS B 1 77 ? 60.634 -14.345 89.203 1.00 13.74 131 CYS B O 1
ATOM 1378 N N . THR B 1 78 ? 59.124 -14.839 90.800 1.00 10.78 132 THR B N 1
ATOM 1379 C CA . THR B 1 78 ? 59.152 -16.270 90.513 1.00 12.28 132 THR B CA 1
ATOM 1380 C C . THR B 1 78 ? 58.689 -16.556 89.089 1.00 13.81 132 THR B C 1
ATOM 1381 O O . THR B 1 78 ? 59.290 -17.376 88.389 1.00 14.41 132 THR B O 1
ATOM 1385 N N . VAL B 1 79 ? 57.637 -15.876 88.635 1.00 11.97 133 VAL B N 1
ATOM 1386 C CA . VAL B 1 79 ? 57.171 -16.059 87.263 1.00 12.89 133 VAL B CA 1
ATOM 1387 C C . VAL B 1 79 ? 58.255 -15.644 86.274 1.00 10.96 133 VAL B C 1
ATOM 1388 O O . VAL B 1 79 ? 58.538 -16.350 85.299 1.00 12.25 133 VAL B O 1
ATOM 1392 N N . LEU B 1 80 ? 58.876 -14.486 86.509 1.00 10.99 134 LEU B N 1
ATOM 1393 C CA . LEU B 1 80 ? 59.919 -14.025 85.603 1.00 10.39 134 LEU B CA 1
ATOM 1394 C C . LEU B 1 80 ? 61.096 -14.993 85.572 1.00 10.41 134 LEU B C 1
ATOM 1395 O O . LEU B 1 80 ? 61.612 -15.308 84.496 1.00 15.59 134 LEU B O 1
ATOM 1400 N N . LYS B 1 81 ? 61.513 -15.501 86.733 1.00 12.80 135 LYS B N 1
ATOM 1401 C CA . LYS B 1 81 ? 62.611 -16.461 86.759 1.00 15.97 135 LYS B CA 1
ATOM 1402 C C . LYS B 1 81 ? 62.248 -17.737 86.005 1.00 11.59 135 LYS B C 1
ATOM 1403 O O . LYS B 1 81 ? 63.087 -18.314 85.305 1.00 15.05 135 LYS B O 1
ATOM 1409 N N . ALA B 1 82 ? 60.994 -18.184 86.118 1.00 13.37 136 ALA B N 1
ATOM 1410 C CA . ALA B 1 82 ? 60.569 -19.398 85.428 1.00 15.55 136 ALA B CA 1
ATOM 1411 C C . ALA B 1 82 ? 60.616 -19.252 83.917 1.00 14.41 136 ALA B C 1
ATOM 1412 O O . ALA B 1 82 ? 60.699 -20.265 83.213 1.00 18.09 136 ALA B O 1
ATOM 1414 N N . HIS B 1 83 ? 60.541 -18.025 83.404 1.00 12.61 137 HIS B N 1
ATOM 1415 C CA . HIS B 1 83 ? 60.613 -17.764 81.974 1.00 13.69 137 HIS B CA 1
ATOM 1416 C C . HIS B 1 83 ? 61.966 -17.167 81.577 1.00 17.28 137 HIS B C 1
ATOM 1417 O O . HIS B 1 83 ? 62.080 -16.511 80.537 1.00 17.52 137 HIS B O 1
ATOM 1424 N N . SER B 1 84 ? 62.999 -17.413 82.382 1.00 14.95 138 SER B N 1
ATOM 1425 C CA . SER B 1 84 ? 64.305 -16.794 82.168 1.00 14.89 138 SER B CA 1
ATOM 1426 C C . SER B 1 84 ? 65.006 -17.387 80.952 1.00 22.60 138 SER B C 1
ATOM 1427 O O . SER B 1 84 ? 64.947 -18.592 80.702 1.00 19.34 138 SER B O 1
ATOM 1430 N N . ALA B 1 85 ? 65.690 -16.533 80.198 1.00 20.36 139 ALA B N 1
ATOM 1431 C CA . ALA B 1 85 ? 66.428 -17.008 79.040 1.00 21.98 139 ALA B CA 1
ATOM 1432 C C . ALA B 1 85 ? 67.730 -17.666 79.484 1.00 25.07 139 ALA B C 1
ATOM 1433 O O . ALA B 1 85 ? 68.272 -18.503 78.765 1.00 37.86 139 ALA B O 1
ATOM 1435 N N . VAL C 2 1 ? 67.246 -21.555 20.129 1.00 57.05 1256 VAL C N 1
ATOM 1436 C CA . VAL C 2 1 ? 66.782 -20.937 21.365 1.00 60.96 1256 VAL C CA 1
ATOM 1437 C C . VAL C 2 1 ? 67.881 -20.071 21.985 1.00 59.03 1256 VAL C C 1
ATOM 1438 O O . VAL C 2 1 ? 69.039 -20.478 22.079 1.00 64.34 1256 VAL C O 1
ATOM 1442 N N . THR C 2 2 ? 67.498 -18.868 22.401 1.00 48.92 1257 THR C N 1
ATOM 1443 C CA . THR C 2 2 ? 68.431 -17.897 22.954 1.00 35.73 1257 THR C CA 1
ATOM 1444 C C . THR C 2 2 ? 68.625 -18.135 24.448 1.00 32.69 1257 THR C C 1
ATOM 1445 O O . THR C 2 2 ? 67.683 -18.495 25.159 1.00 36.78 1257 THR C O 1
ATOM 1449 N N . VAL C 2 3 ? 69.853 -17.938 24.928 1.00 21.01 1258 VAL C N 1
ATOM 1450 C CA . VAL C 2 3 ? 70.134 -17.964 26.361 1.00 19.48 1258 VAL C CA 1
ATOM 1451 C C . VAL C 2 3 ? 70.401 -16.539 26.823 1.00 18.15 1258 VAL C C 1
ATOM 1452 O O . VAL C 2 3 ? 70.764 -15.657 26.035 1.00 18.24 1258 VAL C O 1
ATOM 1456 N N . ASP C 2 4 ? 70.223 -16.308 28.124 1.00 17.24 1259 ASP C N 1
ATOM 1457 C CA . ASP C 2 4 ? 70.564 -15.003 28.682 1.00 18.50 1259 ASP C CA 1
ATOM 1458 C C . ASP C 2 4 ? 71.601 -15.167 29.786 1.00 19.70 1259 ASP C C 1
ATOM 1459 O O . ASP C 2 4 ? 72.226 -16.226 29.937 1.00 17.52 1259 ASP C O 1
ATOM 1464 N N . ASP C 2 5 ? 71.798 -14.100 30.557 1.00 16.56 1260 ASP C N 1
ATOM 1465 C CA . ASP C 2 5 ? 72.930 -14.061 31.474 1.00 14.73 1260 ASP C CA 1
ATOM 1466 C C . ASP C 2 5 ? 72.741 -14.920 32.712 1.00 15.97 1260 ASP C C 1
ATOM 1467 O O . ASP C 2 5 ? 73.740 -15.270 33.349 1.00 14.75 1260 ASP C O 1
ATOM 1472 N N . ASP C 2 6 ? 71.508 -15.268 33.076 1.00 14.72 1261 ASP C N 1
ATOM 1473 C CA . ASP C 2 6 ? 71.233 -15.866 34.378 1.00 14.77 1261 ASP C CA 1
ATOM 1474 C C . ASP C 2 6 ? 70.910 -17.350 34.247 1.00 15.19 1261 ASP C C 1
ATOM 1475 O O . ASP C 2 6 ? 70.749 -17.886 33.142 1.00 15.78 1261 ASP C O 1
ATOM 1480 N N . ASP C 2 7 ? 70.793 -18.020 35.409 1.00 15.47 1262 ASP C N 1
ATOM 1481 C CA . ASP C 2 7 ? 70.432 -19.439 35.465 1.00 16.33 1262 ASP C CA 1
ATOM 1482 C C . ASP C 2 7 ? 69.182 -19.689 36.311 1.00 16.89 1262 ASP C C 1
ATOM 1483 O O . ASP C 2 7 ? 69.035 -20.753 36.922 1.00 19.42 1262 ASP C O 1
ATOM 1488 N N . ASP C 2 8 ? 68.256 -18.734 36.330 1.00 16.73 1263 ASP C N 1
ATOM 1489 C CA . ASP C 2 8 ? 67.048 -18.830 37.138 1.00 18.81 1263 ASP C CA 1
ATOM 1490 C C . ASP C 2 8 ? 65.804 -19.224 36.344 1.00 18.66 1263 ASP C C 1
ATOM 1491 O O . ASP C 2 8 ? 64.727 -19.333 36.936 1.00 21.48 1263 ASP C O 1
ATOM 1496 N N . ASP C 2 9 ? 65.924 -19.463 35.033 1.00 18.92 1264 ASP C N 1
ATOM 1497 C CA . ASP C 2 9 ? 64.777 -19.509 34.129 1.00 22.27 1264 ASP C CA 1
ATOM 1498 C C . ASP C 2 9 ? 64.231 -20.904 33.851 1.00 23.57 1264 ASP C C 1
ATOM 1499 O O . ASP C 2 9 ? 63.183 -21.011 33.205 1.00 24.57 1264 ASP C O 1
ATOM 1504 N N . ASN C 2 10 ? 64.897 -21.969 34.301 1.00 26.15 1265 ASN C N 1
ATOM 1505 C CA . ASN C 2 10 ? 64.443 -23.311 33.934 1.00 30.09 1265 ASN C CA 1
ATOM 1506 C C . ASN C 2 10 ? 63.024 -23.581 34.427 1.00 29.22 1265 ASN C C 1
ATOM 1507 O O . ASN C 2 10 ? 62.216 -24.184 33.711 1.00 30.04 1265 ASN C O 1
ATOM 1512 N N . ASP C 2 11 ? 62.695 -23.132 35.639 1.00 25.68 1266 ASP C N 1
ATOM 1513 C CA . ASP C 2 11 ? 61.373 -23.360 36.203 1.00 27.53 1266 ASP C CA 1
ATOM 1514 C C . ASP C 2 11 ? 60.516 -22.124 35.991 1.00 30.58 1266 ASP C C 1
ATOM 1515 O O . ASP C 2 11 ? 60.916 -21.031 36.421 1.00 25.68 1266 ASP C O 1
ATOM 1520 N N . PRO C 2 12 ? 59.358 -22.225 35.332 1.00 27.38 1267 PRO C N 1
ATOM 1521 C CA . PRO C 2 12 ? 58.579 -21.006 35.067 1.00 26.50 1267 PRO C CA 1
ATOM 1522 C C . PRO C 2 12 ? 58.020 -20.363 36.323 1.00 28.07 1267 PRO C C 1
ATOM 1523 O O . PRO C 2 12 ? 57.923 -19.130 36.373 1.00 27.81 1267 PRO C O 1
ATOM 1527 N N . GLU C 2 13 ? 57.666 -21.150 37.346 1.00 22.14 1268 GLU C N 1
ATOM 1528 C CA . GLU C 2 13 ? 57.221 -20.552 38.602 1.00 25.41 1268 GLU C CA 1
ATOM 1529 C C . GLU C 2 13 ? 58.322 -19.697 39.218 1.00 23.06 1268 GLU C C 1
ATOM 1530 O O . GLU C 2 13 ? 58.056 -18.612 39.751 1.00 23.60 1268 GLU C O 1
ATOM 1536 N N . ASN C 2 14 ? 59.569 -20.167 39.145 1.00 20.36 1269 ASN C N 1
ATOM 1537 C CA . ASN C 2 14 ? 60.690 -19.411 39.699 1.00 14.75 1269 ASN C CA 1
ATOM 1538 C C . ASN C 2 14 ? 60.908 -18.102 38.948 1.00 17.86 1269 ASN C C 1
ATOM 1539 O O . ASN C 2 14 ? 61.200 -17.061 39.556 1.00 16.54 1269 ASN C O 1
ATOM 1544 N N . ARG C 2 15 ? 60.799 -18.143 37.620 1.00 19.10 1270 ARG C N 1
ATOM 1545 C CA . ARG C 2 15 ? 61.018 -16.948 36.814 1.00 18.44 1270 ARG C CA 1
ATOM 1546 C C . ARG C 2 15 ? 60.005 -15.862 37.164 1.00 17.54 1270 ARG C C 1
ATOM 1547 O O . ARG C 2 15 ? 60.354 -14.677 37.268 1.00 20.69 1270 ARG C O 1
ATOM 1555 N N . ILE C 2 16 ? 58.748 -16.255 37.373 1.00 19.97 1271 ILE C N 1
ATOM 1556 C CA . ILE C 2 16 ? 57.709 -15.306 37.760 1.00 22.46 1271 ILE C CA 1
ATOM 1557 C C . ILE C 2 16 ? 57.966 -14.771 39.165 1.00 19.95 1271 ILE C C 1
ATOM 1558 O O . ILE C 2 16 ? 57.868 -13.564 39.416 1.00 19.64 1271 ILE C O 1
ATOM 1563 N N . ALA C 2 17 ? 58.287 -15.662 40.104 1.00 17.68 1272 ALA C N 1
ATOM 1564 C CA . ALA C 2 17 ? 58.531 -15.234 41.478 1.00 15.89 1272 ALA C CA 1
ATOM 1565 C C . ALA C 2 17 ? 59.694 -14.257 41.549 1.00 13.52 1272 ALA C C 1
ATOM 1566 O O . ALA C 2 17 ? 59.644 -13.261 42.285 1.00 14.50 1272 ALA C O 1
ATOM 1568 N N . LYS C 2 18 ? 60.750 -14.528 40.785 1.00 13.33 1273 LYS C N 1
ATOM 1569 C CA . LYS C 2 18 ? 61.913 -13.651 40.762 1.00 12.13 1273 LYS C CA 1
ATOM 1570 C C . LYS C 2 18 ? 61.553 -12.271 40.232 1.00 14.68 1273 LYS C C 1
ATOM 1571 O O . LYS C 2 18 ? 61.928 -11.253 40.824 1.00 14.62 1273 LYS C O 1
ATOM 1577 N N . LYS C 2 19 ? 60.863 -12.219 39.090 1.00 14.78 1274 LYS C N 1
ATOM 1578 C CA . LYS C 2 19 ? 60.461 -10.939 38.510 1.00 15.45 1274 LYS C CA 1
ATOM 1579 C C . LYS C 2 19 ? 59.656 -10.120 39.512 1.00 15.10 1274 LYS C C 1
ATOM 1580 O O . LYS C 2 19 ? 59.887 -8.918 39.685 1.00 18.14 1274 LYS C O 1
ATOM 1586 N N . MET C 2 20 ? 58.726 -10.772 40.202 1.00 15.02 1275 MET C N 1
ATOM 1587 C CA . MET C 2 20 ? 57.875 -10.086 41.169 1.00 19.03 1275 MET C CA 1
ATOM 1588 C C . MET C 2 20 ? 58.691 -9.558 42.342 1.00 16.84 1275 MET C C 1
ATOM 1589 O O . MET C 2 20 ? 58.525 -8.407 42.766 1.00 18.25 1275 MET C O 1
ATOM 1594 N N . LEU C 2 21 ? 59.586 -10.387 42.878 1.00 14.74 1276 LEU C N 1
ATOM 1595 C CA . LEU C 2 21 ? 60.379 -9.965 44.025 1.00 14.86 1276 LEU C CA 1
ATOM 1596 C C . LEU C 2 21 ? 61.292 -8.801 43.670 1.00 14.52 1276 LEU C C 1
ATOM 1597 O O . LEU C 2 21 ? 61.359 -7.813 44.404 1.00 14.03 1276 LEU C O 1
ATOM 1602 N N . LEU C 2 22 ? 62.017 -8.899 42.551 1.00 14.67 1277 LEU C N 1
ATOM 1603 C CA . LEU C 2 22 ? 62.936 -7.819 42.184 1.00 12.87 1277 LEU C CA 1
ATOM 1604 C C . LEU C 2 22 ? 62.201 -6.508 41.928 1.00 15.72 1277 LEU C C 1
ATOM 1605 O O . LEU C 2 22 ? 62.716 -5.431 42.254 1.00 16.88 1277 LEU C O 1
ATOM 1610 N N . GLU C 2 23 ? 60.999 -6.573 41.352 1.00 15.44 1278 GLU C N 1
ATOM 1611 C CA . GLU C 2 23 ? 60.205 -5.361 41.170 1.00 20.49 1278 GLU C CA 1
ATOM 1612 C C . GLU C 2 23 ? 59.785 -4.778 42.513 1.00 17.95 1278 GLU C C 1
ATOM 1613 O O . GLU C 2 23 ? 59.803 -3.553 42.699 1.00 18.95 1278 GLU C O 1
ATOM 1619 N N . GLU C 2 24 ? 59.394 -5.643 43.455 1.00 14.43 1279 GLU C N 1
ATOM 1620 C CA . GLU C 2 24 ? 59.053 -5.178 44.795 1.00 14.46 1279 GLU C CA 1
ATOM 1621 C C . GLU C 2 24 ? 60.233 -4.468 45.440 1.00 14.27 1279 GLU C C 1
ATOM 1622 O O . GLU C 2 24 ? 60.076 -3.388 46.023 1.00 17.64 1279 GLU C O 1
ATOM 1628 N N . ILE C 2 25 ? 61.425 -5.062 45.344 1.00 12.49 1280 ILE C N 1
ATOM 1629 C CA . ILE C 2 25 ? 62.591 -4.493 46.016 1.00 11.98 1280 ILE C CA 1
ATOM 1630 C C . ILE C 2 25 ? 62.960 -3.142 45.411 1.00 13.98 1280 ILE C C 1
ATOM 1631 O O . ILE C 2 25 ? 63.268 -2.183 46.133 1.00 17.21 1280 ILE C O 1
ATOM 1636 N N . LYS C 2 26 ? 62.967 -3.062 44.077 1.00 15.90 1281 LYS C N 1
ATOM 1637 C CA . LYS C 2 26 ? 63.309 -1.832 43.364 1.00 20.88 1281 LYS C CA 1
ATOM 1638 C C . LYS C 2 26 ? 62.427 -0.665 43.796 1.00 18.84 1281 LYS C C 1
ATOM 1639 O O . LYS C 2 26 ? 62.884 0.484 43.861 1.00 22.37 1281 LYS C O 1
ATOM 1645 N N . ALA C 2 27 ? 61.157 -0.947 44.100 1.00 16.03 1282 ALA C N 1
ATOM 1646 C CA . ALA C 2 27 ? 60.204 0.095 44.455 1.00 18.85 1282 ALA C CA 1
ATOM 1647 C C . ALA C 2 27 ? 60.511 0.753 45.796 1.00 17.07 1282 ALA C C 1
ATOM 1648 O O . ALA C 2 27 ? 60.022 1.860 46.050 1.00 20.85 1282 ALA C O 1
ATOM 1650 N N . ASN C 2 28 ? 61.302 0.105 46.650 1.00 17.43 1283 ASN C N 1
ATOM 1651 C CA . ASN C 2 28 ? 61.745 0.683 47.923 1.00 18.05 1283 ASN C CA 1
ATOM 1652 C C . ASN C 2 28 ? 60.556 1.083 48.796 1.00 18.93 1283 ASN C C 1
ATOM 1653 O O . ASN C 2 28 ? 60.478 2.203 49.310 1.00 22.95 1283 ASN C O 1
ATOM 1658 N N . LEU C 2 29 ? 59.626 0.148 48.963 1.00 17.89 1284 LEU C N 1
ATOM 1659 C CA . LEU C 2 29 ? 58.422 0.325 49.762 1.00 23.67 1284 LEU C CA 1
ATOM 1660 C C . LEU C 2 29 ? 58.509 -0.522 51.031 1.00 21.94 1284 LEU C C 1
ATOM 1661 O O . LEU C 2 29 ? 59.445 -1.301 51.229 1.00 22.75 1284 LEU C O 1
ATOM 1666 N N . SER C 2 30 ? 57.498 -0.387 51.883 1.00 28.50 1285 SER C N 1
ATOM 1667 C CA . SER C 2 30 ? 57.470 -1.119 53.149 1.00 26.83 1285 SER C CA 1
ATOM 1668 C C . SER C 2 30 ? 56.917 -2.543 53.010 1.00 33.81 1285 SER C C 1
ATOM 1669 O O . SER C 2 30 ? 56.711 -3.064 51.911 1.00 32.10 1285 SER C O 1
ATOM 1673 N N . ASP D 2 4 ? 53.113 -0.686 114.879 1.00 71.66 1259 ASP D N 1
ATOM 1674 C CA . ASP D 2 4 ? 52.262 -0.211 113.796 1.00 72.52 1259 ASP D CA 1
ATOM 1675 C C . ASP D 2 4 ? 51.806 -1.376 112.924 1.00 70.35 1259 ASP D C 1
ATOM 1676 O O . ASP D 2 4 ? 52.617 -2.032 112.271 1.00 67.24 1259 ASP D O 1
ATOM 1681 N N . ASP D 2 5 ? 50.494 -1.616 112.913 1.00 71.10 1260 ASP D N 1
ATOM 1682 C CA . ASP D 2 5 ? 49.921 -2.749 112.198 1.00 71.97 1260 ASP D CA 1
ATOM 1683 C C . ASP D 2 5 ? 49.864 -2.546 110.689 1.00 66.27 1260 ASP D C 1
ATOM 1684 O O . ASP D 2 5 ? 49.492 -3.481 109.972 1.00 63.28 1260 ASP D O 1
ATOM 1689 N N . ASP D 2 6 ? 50.207 -1.360 110.190 1.00 58.22 1261 ASP D N 1
ATOM 1690 C CA . ASP D 2 6 ? 50.386 -1.168 108.756 1.00 53.37 1261 ASP D CA 1
ATOM 1691 C C . ASP D 2 6 ? 51.758 -1.615 108.275 1.00 49.11 1261 ASP D C 1
ATOM 1692 O O . ASP D 2 6 ? 52.052 -1.494 107.081 1.00 44.34 1261 ASP D O 1
ATOM 1697 N N . ASP D 2 7 ? 52.602 -2.111 109.177 1.00 49.66 1262 ASP D N 1
ATOM 1698 C CA . ASP D 2 7 ? 53.904 -2.627 108.787 1.00 53.37 1262 ASP D CA 1
ATOM 1699 C C . ASP D 2 7 ? 53.731 -3.805 107.834 1.00 47.21 1262 ASP D C 1
ATOM 1700 O O . ASP D 2 7 ? 52.718 -4.512 107.862 1.00 42.75 1262 ASP D O 1
ATOM 1705 N N . ASP D 2 8 ? 54.731 -3.992 106.966 1.00 45.66 1263 ASP D N 1
ATOM 1706 C CA . ASP D 2 8 ? 54.680 -5.064 105.975 1.00 45.44 1263 ASP D CA 1
ATOM 1707 C C . ASP D 2 8 ? 54.463 -6.425 106.626 1.00 44.19 1263 ASP D C 1
ATOM 1708 O O . ASP D 2 8 ? 53.707 -7.257 106.111 1.00 40.46 1263 ASP D O 1
ATOM 1713 N N . ASP D 2 9 ? 55.105 -6.664 107.771 1.00 47.09 1264 ASP D N 1
ATOM 1714 C CA . ASP D 2 9 ? 55.062 -7.968 108.423 1.00 50.11 1264 ASP D CA 1
ATOM 1715 C C . ASP D 2 9 ? 53.733 -8.271 109.102 1.00 48.46 1264 ASP D C 1
ATOM 1716 O O . ASP D 2 9 ? 53.619 -9.338 109.717 1.00 45.94 1264 ASP D O 1
ATOM 1721 N N . ASN D 2 10 ? 52.738 -7.383 109.025 1.00 43.98 1265 ASN D N 1
ATOM 1722 C CA . ASN D 2 10 ? 51.476 -7.626 109.722 1.00 43.25 1265 ASN D CA 1
ATOM 1723 C C . ASN D 2 10 ? 50.751 -8.835 109.144 1.00 41.40 1265 ASN D C 1
ATOM 1724 O O . ASN D 2 10 ? 50.433 -9.785 109.868 1.00 41.64 1265 ASN D O 1
ATOM 1729 N N . ASP D 2 11 ? 50.480 -8.816 107.847 1.00 40.62 1266 ASP D N 1
ATOM 1730 C CA . ASP D 2 11 ? 49.904 -9.974 107.174 1.00 40.02 1266 ASP D CA 1
ATOM 1731 C C . ASP D 2 11 ? 50.930 -11.098 107.157 1.00 39.46 1266 ASP D C 1
ATOM 1732 O O . ASP D 2 11 ? 52.032 -10.900 106.633 1.00 39.16 1266 ASP D O 1
ATOM 1737 N N . PRO D 2 12 ? 50.633 -12.271 107.728 1.00 24.74 1267 PRO D N 1
ATOM 1738 C CA . PRO D 2 12 ? 51.653 -13.338 107.768 1.00 23.44 1267 PRO D CA 1
ATOM 1739 C C . PRO D 2 12 ? 52.170 -13.760 106.399 1.00 25.35 1267 PRO D C 1
ATOM 1740 O O . PRO D 2 12 ? 53.373 -14.016 106.255 1.00 21.61 1267 PRO D O 1
ATOM 1744 N N . GLU D 2 13 ? 51.304 -13.850 105.386 1.00 21.05 1268 GLU D N 1
ATOM 1745 C CA . GLU D 2 13 ? 51.783 -14.214 104.056 1.00 17.41 1268 GLU D CA 1
ATOM 1746 C C . GLU D 2 13 ? 52.741 -13.160 103.525 1.00 16.51 1268 GLU D C 1
ATOM 1747 O O . GLU D 2 13 ? 53.767 -13.486 102.918 1.00 18.09 1268 GLU D O 1
ATOM 1753 N N . ASN D 2 14 ? 52.410 -11.887 103.744 1.00 15.75 1269 ASN D N 1
ATOM 1754 C CA . ASN D 2 14 ? 53.270 -10.804 103.282 1.00 15.97 1269 ASN D CA 1
ATOM 1755 C C . ASN D 2 14 ? 54.602 -10.806 104.019 1.00 16.25 1269 ASN D C 1
ATOM 1756 O O . ASN D 2 14 ? 55.657 -10.599 103.404 1.00 16.07 1269 ASN D O 1
ATOM 1761 N N . ARG D 2 15 ? 54.571 -11.048 105.332 1.00 16.98 1270 ARG D N 1
ATOM 1762 C CA . ARG D 2 15 ? 55.801 -11.124 106.116 1.00 19.92 1270 ARG D CA 1
ATOM 1763 C C . ARG D 2 15 ? 56.745 -12.181 105.555 1.00 17.49 1270 ARG D C 1
ATOM 1764 O O . ARG D 2 15 ? 57.941 -11.927 105.365 1.00 18.12 1270 ARG D O 1
ATOM 1772 N N . ILE D 2 16 ? 56.211 -13.362 105.244 1.00 17.91 1271 ILE D N 1
ATOM 1773 C CA . ILE D 2 16 ? 57.042 -14.448 104.731 1.00 20.07 1271 ILE D CA 1
ATOM 1774 C C . ILE D 2 16 ? 57.557 -14.109 103.339 1.00 17.97 1271 ILE D C 1
ATOM 1775 O O . ILE D 2 16 ? 58.739 -14.301 103.029 1.00 19.36 1271 ILE D O 1
ATOM 1780 N N . ALA D 2 17 ? 56.681 -13.579 102.485 1.00 14.13 1272 ALA D N 1
ATOM 1781 C CA . ALA D 2 17 ? 57.093 -13.233 101.125 1.00 13.87 1272 ALA D CA 1
ATOM 1782 C C . ALA D 2 17 ? 58.190 -12.173 101.130 1.00 16.61 1272 ALA D C 1
ATOM 1783 O O . ALA D 2 17 ? 59.142 -12.239 100.342 1.00 15.52 1272 ALA D O 1
ATOM 1785 N N . LYS D 2 18 ? 58.070 -11.185 102.011 1.00 14.63 1273 LYS D N 1
ATOM 1786 C CA . LYS D 2 18 ? 59.053 -10.115 102.065 1.00 13.30 1273 LYS D CA 1
ATOM 1787 C C . LYS D 2 18 ? 60.404 -10.645 102.525 1.00 15.99 1273 LYS D C 1
ATOM 1788 O O . LYS D 2 18 ? 61.435 -10.356 101.913 1.00 16.45 1273 LYS D O 1
ATOM 1794 N N . LYS D 2 19 ? 60.413 -11.429 103.607 1.00 17.95 1274 LYS D N 1
ATOM 1795 C CA . LYS D 2 19 ? 61.656 -12.034 104.076 1.00 16.22 1274 LYS D CA 1
ATOM 1796 C C . LYS D 2 19 ? 62.289 -12.887 102.982 1.00 16.88 1274 LYS D C 1
ATOM 1797 O O . LYS D 2 19 ? 63.499 -12.815 102.744 1.00 19.53 1274 LYS D O 1
ATOM 1803 N N . MET D 2 20 ? 61.474 -13.675 102.277 1.00 17.48 1275 MET D N 1
ATOM 1804 C CA . MET D 2 20 ? 61.998 -14.539 101.219 1.00 16.42 1275 MET D CA 1
ATOM 1805 C C . MET D 2 20 ? 62.605 -13.724 100.083 1.00 15.87 1275 MET D C 1
ATOM 1806 O O . MET D 2 20 ? 63.700 -14.037 99.597 1.00 19.08 1275 MET D O 1
ATOM 1811 N N . LEU D 2 21 ? 61.904 -12.677 99.645 1.00 13.31 1276 LEU D N 1
ATOM 1812 C CA . LEU D 2 21 ? 62.390 -11.880 98.524 1.00 12.57 1276 LEU D CA 1
ATOM 1813 C C . LEU D 2 21 ? 63.682 -11.163 98.885 1.00 13.86 1276 LEU D C 1
ATOM 1814 O O . LEU D 2 21 ? 64.634 -11.151 98.099 1.00 14.48 1276 LEU D O 1
ATOM 1819 N N . LEU D 2 22 ? 63.727 -10.536 100.064 1.00 12.97 1277 LEU D N 1
ATOM 1820 C CA . LEU D 2 22 ? 64.928 -9.787 100.420 1.00 13.50 1277 LEU D CA 1
ATOM 1821 C C . LEU D 2 22 ? 66.125 -10.710 100.582 1.00 17.61 1277 LEU D C 1
ATOM 1822 O O . LEU D 2 22 ? 67.259 -10.304 100.285 1.00 18.07 1277 LEU D O 1
ATOM 1827 N N . GLU D 2 23 ? 65.902 -11.945 101.046 1.00 17.38 1278 GLU D N 1
ATOM 1828 C CA . GLU D 2 23 ? 67.005 -12.898 101.127 1.00 17.38 1278 GLU D CA 1
ATOM 1829 C C . GLU D 2 23 ? 67.427 -13.363 99.737 1.00 16.66 1278 GLU D C 1
ATOM 1830 O O . GLU D 2 23 ? 68.620 -13.565 99.480 1.00 20.62 1278 GLU D O 1
ATOM 1836 N N . GLU D 2 24 ? 66.471 -13.520 98.819 1.00 15.78 1279 GLU D N 1
ATOM 1837 C CA . GLU D 2 24 ? 66.838 -13.858 97.447 1.00 18.85 1279 GLU D CA 1
ATOM 1838 C C . GLU D 2 24 ? 67.713 -12.772 96.830 1.00 17.72 1279 GLU D C 1
ATOM 1839 O O . GLU D 2 24 ? 68.686 -13.068 96.129 1.00 18.89 1279 GLU D O 1
ATOM 1845 N N . ILE D 2 25 ? 67.386 -11.506 97.081 1.00 15.36 1280 ILE D N 1
ATOM 1846 C CA . ILE D 2 25 ? 68.180 -10.423 96.509 1.00 14.84 1280 ILE D CA 1
ATOM 1847 C C . ILE D 2 25 ? 69.594 -10.449 97.081 1.00 16.02 1280 ILE D C 1
ATOM 1848 O O . ILE D 2 25 ? 70.582 -10.303 96.351 1.00 18.99 1280 ILE D O 1
ATOM 1853 N N . LYS D 2 26 ? 69.711 -10.671 98.388 1.00 17.82 1281 LYS D N 1
ATOM 1854 C CA . LYS D 2 26 ? 71.023 -10.768 99.019 1.00 21.99 1281 LYS D CA 1
ATOM 1855 C C . LYS D 2 26 ? 71.830 -11.939 98.456 1.00 27.24 1281 LYS D C 1
ATOM 1856 O O . LYS D 2 26 ? 73.042 -11.819 98.239 1.00 27.71 1281 LYS D O 1
ATOM 1862 N N . ALA D 2 27 ? 71.174 -13.070 98.184 1.00 22.14 1282 ALA D N 1
ATOM 1863 C CA . ALA D 2 27 ? 71.881 -14.247 97.680 1.00 26.12 1282 ALA D CA 1
ATOM 1864 C C . ALA D 2 27 ? 72.390 -14.070 96.251 1.00 32.37 1282 ALA D C 1
ATOM 1865 O O . ALA D 2 27 ? 73.301 -14.796 95.835 1.00 31.88 1282 ALA D O 1
ATOM 1867 N N . ASN D 2 28 ? 71.829 -13.137 95.488 1.00 24.37 1283 ASN D N 1
ATOM 1868 C CA . ASN D 2 28 ? 72.257 -12.905 94.117 1.00 30.76 1283 ASN D CA 1
ATOM 1869 C C . ASN D 2 28 ? 73.202 -11.715 93.980 1.00 36.80 1283 ASN D C 1
ATOM 1870 O O . ASN D 2 28 ? 73.446 -11.259 92.857 1.00 37.17 1283 ASN D O 1
ATOM 1875 N N . LEU D 2 29 ? 73.743 -11.209 95.086 1.00 28.97 1284 LEU D N 1
ATOM 1876 C CA . LEU D 2 29 ? 74.708 -10.108 95.043 1.00 36.16 1284 LEU D CA 1
ATOM 1877 C C . LEU D 2 29 ? 75.974 -10.501 94.284 1.00 37.55 1284 LEU D C 1
ATOM 1878 O O . LEU D 2 29 ? 76.465 -11.625 94.413 1.00 40.83 1284 LEU D O 1
#